Protein AF-A0A348WMQ2-F1 (afdb_monomer_lite)

pLDDT: mean 92.78, std 8.55, range [58.62, 98.62]

Structure (mmCIF, N/CA/C/O backbone):
data_AF-A0A348WMQ2-F1
#
_entry.id   AF-A0A348WMQ2-F1
#
loop_
_atom_site.group_PDB
_atom_site.id
_atom_site.type_symbol
_atom_site.label_atom_id
_atom_site.label_alt_id
_atom_site.label_comp_id
_atom_site.label_asym_id
_atom_site.label_entity_id
_atom_site.label_seq_id
_atom_site.pdbx_PDB_ins_code
_atom_site.Cartn_x
_atom_site.Cartn_y
_atom_site.Cartn_z
_atom_site.occupancy
_atom_site.B_iso_or_equiv
_atom_site.auth_seq_id
_atom_site.auth_comp_id
_atom_site.auth_asym_id
_atom_site.auth_atom_id
_atom_site.pdbx_PDB_model_num
ATOM 1 N N . MET A 1 1 ? -15.628 1.322 6.967 1.00 78.94 1 MET A N 1
ATOM 2 C CA . MET A 1 1 ? -14.617 0.237 6.943 1.00 78.94 1 MET A CA 1
ATOM 3 C C . MET A 1 1 ? -15.336 -1.072 6.697 1.00 78.94 1 MET A C 1
ATOM 5 O O . MET A 1 1 ? -16.422 -1.243 7.234 1.00 78.94 1 MET A O 1
ATOM 9 N N . LYS A 1 2 ? -14.768 -1.965 5.887 1.00 86.75 2 LYS A N 1
ATOM 10 C CA . LYS A 1 2 ? -15.381 -3.252 5.531 1.00 86.75 2 LYS A CA 1
ATOM 11 C C . LYS A 1 2 ? -14.383 -4.406 5.675 1.00 86.75 2 LYS A C 1
ATOM 13 O O . LYS A 1 2 ? -13.182 -4.217 5.466 1.00 86.75 2 LYS A O 1
ATOM 18 N N . ALA A 1 3 ? -14.881 -5.578 6.068 1.00 90.00 3 ALA A N 1
ATOM 19 C CA . ALA A 1 3 ? -14.078 -6.783 6.308 1.00 90.00 3 ALA A CA 1
ATOM 20 C C . ALA A 1 3 ? -13.832 -7.617 5.039 1.00 90.00 3 ALA A C 1
ATOM 22 O O . ALA A 1 3 ? -13.111 -8.614 5.086 1.00 90.00 3 ALA A O 1
ATOM 23 N N . ASP A 1 4 ? -14.459 -7.226 3.932 1.00 93.50 4 ASP A N 1
ATOM 24 C CA . ASP A 1 4 ? -14.399 -7.868 2.627 1.00 93.50 4 ASP A CA 1
ATOM 25 C C . ASP A 1 4 ? -12.961 -7.977 2.110 1.00 93.50 4 ASP A C 1
ATOM 27 O O . ASP A 1 4 ? -12.119 -7.099 2.339 1.00 93.50 4 ASP A O 1
ATOM 31 N N . ARG A 1 5 ? -12.683 -9.077 1.407 1.00 94.25 5 ARG A N 1
ATOM 32 C CA . ARG A 1 5 ? -11.358 -9.424 0.879 1.00 94.25 5 ARG A CA 1
ATOM 33 C C . ARG A 1 5 ? -11.473 -9.836 -0.591 1.00 94.25 5 ARG A C 1
ATOM 35 O O . ARG A 1 5 ? -12.503 -10.402 -0.952 1.00 94.25 5 ARG A O 1
ATOM 42 N N . PRO A 1 6 ? -10.407 -9.697 -1.397 1.00 92.00 6 PRO A N 1
ATOM 43 C CA . PRO A 1 6 ? -10.425 -10.098 -2.806 1.00 92.00 6 PRO A CA 1
ATOM 44 C C . PRO A 1 6 ? -10.815 -11.566 -3.039 1.00 92.00 6 PRO A C 1
ATOM 46 O O . PRO A 1 6 ? -11.579 -11.870 -3.950 1.00 92.00 6 PRO A O 1
ATOM 49 N N . TYR A 1 7 ? -10.334 -12.486 -2.193 1.00 88.00 7 TYR A N 1
ATOM 50 C CA . TYR A 1 7 ? -10.554 -13.928 -2.379 1.00 88.00 7 TYR A CA 1
ATOM 51 C C . TYR A 1 7 ? -11.566 -14.547 -1.395 1.00 88.00 7 TYR A C 1
ATOM 53 O O . TYR A 1 7 ? -11.672 -15.770 -1.324 1.00 88.00 7 TYR A O 1
ATOM 61 N N . SER A 1 8 ? -12.301 -13.750 -0.605 1.00 81.75 8 SER A N 1
ATOM 62 C CA . SER A 1 8 ? -13.317 -14.257 0.337 1.00 81.75 8 SER A CA 1
ATOM 63 C C . SER A 1 8 ? -14.625 -13.490 0.206 1.00 81.75 8 SER A C 1
ATOM 65 O O . SER A 1 8 ? -14.657 -12.281 0.405 1.00 81.75 8 SER A O 1
ATOM 67 N N . ARG A 1 9 ? -15.719 -14.216 -0.049 1.00 62.75 9 ARG A N 1
ATOM 68 C CA . ARG A 1 9 ? -17.073 -13.650 -0.186 1.00 62.75 9 ARG A CA 1
ATOM 69 C C . ARG A 1 9 ? -17.837 -13.539 1.137 1.00 62.75 9 ARG A C 1
ATOM 71 O O . ARG A 1 9 ? -19.017 -13.206 1.129 1.00 62.75 9 ARG A O 1
ATOM 78 N N . HIS A 1 10 ? -17.225 -13.891 2.266 1.00 64.25 10 HIS A N 1
ATOM 79 C CA . HIS A 1 10 ? -17.873 -13.796 3.575 1.00 64.25 10 HIS A CA 1
ATOM 80 C C . HIS A 1 10 ? -17.372 -12.566 4.323 1.00 64.25 10 HIS A C 1
ATOM 82 O O . HIS A 1 10 ? -16.184 -12.468 4.644 1.00 64.25 10 HIS A O 1
ATOM 88 N N . ALA A 1 11 ? -18.301 -11.655 4.616 1.00 65.44 11 ALA A N 1
ATOM 89 C CA . ALA A 1 11 ? -18.072 -10.527 5.502 1.00 65.44 11 ALA A CA 1
ATOM 90 C C . ALA A 1 11 ? -17.915 -11.056 6.935 1.00 65.44 11 ALA A C 1
ATOM 92 O O . ALA A 1 11 ? -18.882 -11.437 7.594 1.00 65.44 11 ALA A O 1
ATOM 93 N N . GLY A 1 12 ? -16.667 -11.155 7.392 1.00 72.94 12 GLY A N 1
ATOM 94 C CA . GLY A 1 12 ? -16.353 -11.504 8.775 1.00 72.94 12 GLY A CA 1
ATOM 95 C C . GLY A 1 12 ? -16.503 -10.307 9.714 1.00 72.94 12 GLY A C 1
ATOM 96 O O . GLY A 1 12 ? -16.662 -9.166 9.284 1.00 72.94 12 GLY A O 1
ATOM 97 N N . ASN A 1 13 ? -16.377 -10.548 11.019 1.00 89.19 13 ASN A N 1
ATOM 98 C CA . ASN A 1 13 ? -16.211 -9.463 11.982 1.00 89.19 13 ASN A CA 1
ATOM 99 C C . ASN A 1 13 ? -14.954 -8.645 11.614 1.00 89.19 13 ASN A C 1
ATOM 101 O O . ASN A 1 13 ? -13.843 -9.173 11.589 1.00 89.19 13 ASN A O 1
ATOM 105 N N . TRP A 1 14 ? -15.139 -7.359 11.324 1.00 88.81 14 TRP A N 1
ATOM 106 C CA . TRP A 1 14 ? -14.097 -6.417 10.914 1.00 88.81 14 TRP A CA 1
ATOM 107 C C . TRP A 1 14 ? -12.956 -6.220 11.923 1.00 88.81 14 TRP A C 1
ATOM 109 O O . TRP A 1 14 ? -11.814 -6.058 11.498 1.00 88.81 14 TRP A O 1
ATOM 119 N N . VAL A 1 15 ? -13.211 -6.328 13.231 1.00 92.69 15 VAL A N 1
ATOM 120 C CA . VAL A 1 15 ? -12.155 -6.311 14.260 1.00 92.69 15 VAL A CA 1
ATOM 121 C C . VAL A 1 15 ? -11.262 -7.541 14.115 1.00 92.69 15 VAL A C 1
ATOM 123 O O . VAL A 1 15 ? -10.042 -7.423 14.029 1.00 92.69 15 VAL A O 1
ATOM 126 N N . ILE A 1 16 ? -11.862 -8.729 14.002 1.00 94.00 16 ILE A N 1
ATOM 127 C CA . ILE A 1 16 ? -11.116 -9.979 13.789 1.00 94.00 16 ILE A CA 1
ATOM 128 C C . ILE A 1 16 ? -10.400 -9.971 12.435 1.00 94.00 16 ILE A C 1
ATOM 130 O O . ILE A 1 16 ? -9.268 -10.443 12.324 1.00 94.00 16 ILE A O 1
ATOM 134 N N . ALA A 1 17 ? -11.027 -9.410 11.401 1.00 94.81 17 ALA A N 1
ATOM 135 C CA . ALA A 1 17 ? -10.414 -9.279 10.087 1.00 94.81 17 ALA A CA 1
ATOM 136 C C . ALA A 1 17 ? -9.163 -8.383 10.129 1.00 94.81 17 ALA A C 1
ATOM 138 O O . ALA A 1 17 ? -8.157 -8.746 9.518 1.00 94.81 17 ALA A O 1
ATOM 139 N N . ALA A 1 18 ? -9.190 -7.283 10.887 1.00 95.75 18 ALA A N 1
ATOM 140 C CA . ALA A 1 18 ? -8.037 -6.407 11.081 1.00 95.75 18 ALA A CA 1
ATOM 141 C C . ALA A 1 18 ? -6.897 -7.095 11.855 1.00 95.75 18 ALA A C 1
ATOM 143 O O . ALA A 1 18 ? -5.731 -6.966 11.483 1.00 95.75 18 ALA A O 1
ATOM 144 N N . GLU A 1 19 ? -7.207 -7.884 12.888 1.00 96.88 19 GLU A N 1
ATOM 145 C CA . GLU A 1 19 ? -6.195 -8.689 13.595 1.00 96.88 19 GLU A CA 1
ATOM 146 C C . GLU A 1 19 ? -5.610 -9.792 12.692 1.00 96.88 19 GLU A C 1
ATOM 148 O O . GLU A 1 19 ? -4.406 -10.061 12.716 1.00 96.88 19 GLU A O 1
ATOM 153 N N . SER A 1 20 ? -6.436 -10.401 11.830 1.00 96.81 20 SER A N 1
ATOM 154 C CA . SER A 1 20 ? -5.968 -11.358 10.820 1.00 96.81 20 SER A CA 1
ATOM 155 C C . SER A 1 20 ? -5.024 -10.701 9.811 1.00 96.81 20 SER A C 1
ATOM 157 O O . SER A 1 20 ? -3.982 -11.277 9.492 1.00 96.81 20 SER A O 1
ATOM 159 N N . ASP A 1 21 ? -5.344 -9.490 9.341 1.00 97.81 21 ASP A N 1
ATOM 160 C CA . ASP A 1 21 ? -4.475 -8.715 8.447 1.00 97.81 21 ASP A CA 1
ATOM 161 C C . ASP A 1 21 ? -3.132 -8.426 9.110 1.00 97.81 21 ASP A C 1
ATOM 163 O O . ASP A 1 21 ? -2.083 -8.717 8.532 1.00 97.81 21 ASP A O 1
ATOM 167 N N . ARG A 1 22 ? -3.155 -7.969 10.364 1.00 98.31 22 ARG A N 1
ATOM 168 C CA . ARG A 1 22 ? -1.950 -7.745 11.165 1.00 98.31 22 ARG A CA 1
ATOM 169 C C . ARG A 1 22 ? -1.079 -9.004 11.252 1.00 98.31 22 ARG A C 1
ATOM 171 O O . ARG A 1 22 ? 0.126 -8.940 10.998 1.00 98.31 22 ARG A O 1
ATOM 178 N N . GLY A 1 23 ? -1.681 -10.162 11.528 1.00 98.19 23 GLY A N 1
ATOM 179 C CA . GLY A 1 23 ? -0.983 -11.449 11.539 1.00 98.19 23 GLY A CA 1
ATOM 180 C C . GLY A 1 23 ? -0.351 -11.810 10.189 1.00 98.19 23 GLY A C 1
ATOM 181 O O . GLY A 1 23 ? 0.820 -12.197 10.146 1.00 98.19 23 GLY A O 1
ATOM 182 N N . ARG A 1 24 ? -1.091 -11.637 9.084 1.00 98.12 24 ARG A N 1
ATOM 183 C CA . ARG A 1 24 ? -0.617 -11.898 7.709 1.00 98.12 24 ARG A CA 1
ATOM 184 C C . ARG A 1 24 ? 0.573 -11.014 7.341 1.00 98.12 24 ARG A C 1
ATOM 186 O O . ARG A 1 24 ? 1.528 -11.499 6.739 1.00 98.12 24 ARG A O 1
ATOM 193 N N . ILE A 1 25 ? 0.535 -9.740 7.725 1.00 98.38 25 ILE A N 1
ATOM 194 C CA . ILE A 1 25 ? 1.562 -8.746 7.391 1.00 98.38 25 ILE A CA 1
ATOM 195 C C . ILE A 1 25 ? 2.843 -8.989 8.183 1.00 98.38 25 ILE A C 1
ATOM 197 O O . ILE A 1 25 ? 3.913 -9.121 7.584 1.00 98.38 25 ILE A O 1
ATOM 201 N N . ILE A 1 26 ? 2.748 -9.094 9.512 1.00 97.56 26 ILE A N 1
ATOM 202 C CA . ILE A 1 26 ? 3.916 -9.254 10.393 1.00 97.56 26 ILE A CA 1
ATOM 203 C C . ILE A 1 26 ? 4.672 -10.547 10.066 1.00 97.56 26 ILE A C 1
ATOM 205 O O . ILE A 1 26 ? 5.901 -10.557 10.006 1.00 97.56 26 ILE A O 1
ATOM 209 N N . ASN A 1 27 ? 3.948 -11.633 9.779 1.00 97.00 27 ASN A N 1
ATOM 210 C CA . ASN A 1 27 ? 4.548 -12.922 9.432 1.00 97.00 27 ASN A CA 1
ATOM 211 C C . ASN A 1 27 ? 4.951 -13.035 7.952 1.00 97.00 27 ASN A C 1
ATOM 213 O O . ASN A 1 27 ? 5.434 -14.089 7.522 1.00 97.00 27 ASN A O 1
ATOM 217 N N . SER A 1 28 ? 4.796 -11.975 7.159 1.00 97.25 28 SER A N 1
ATOM 218 C CA . SER A 1 28 ? 5.112 -11.999 5.734 1.00 97.25 28 SER A CA 1
ATOM 219 C C . SER A 1 28 ? 6.626 -11.984 5.476 1.00 97.25 28 SER A C 1
ATOM 221 O O . SER A 1 28 ? 7.412 -11.305 6.145 1.00 97.25 28 SER A O 1
ATOM 223 N N . ALA A 1 29 ? 7.060 -12.701 4.437 1.00 94.81 29 ALA A N 1
ATOM 224 C CA . ALA A 1 29 ? 8.452 -12.655 3.991 1.00 94.81 29 ALA A CA 1
ATOM 225 C C . ALA A 1 29 ? 8.870 -11.261 3.477 1.00 94.81 29 ALA A C 1
ATOM 227 O O . ALA A 1 29 ? 10.051 -10.925 3.515 1.00 94.81 29 ALA A O 1
ATOM 228 N N . ALA A 1 30 ? 7.937 -10.431 2.995 1.00 94.31 30 ALA A N 1
ATOM 229 C CA . ALA A 1 30 ? 8.257 -9.077 2.547 1.00 94.31 30 ALA A CA 1
ATOM 230 C C . ALA A 1 30 ? 8.624 -8.142 3.694 1.00 94.31 30 ALA A C 1
ATOM 232 O O . ALA A 1 30 ? 9.619 -7.433 3.566 1.00 94.31 30 ALA A O 1
ATOM 233 N N . VAL A 1 31 ? 7.899 -8.195 4.816 1.00 95.50 31 VAL A N 1
ATOM 234 C CA . VAL A 1 31 ? 8.263 -7.425 6.013 1.00 95.50 31 VAL A CA 1
ATOM 235 C C . VAL A 1 31 ? 9.615 -7.894 6.551 1.00 95.50 31 VAL A C 1
ATOM 237 O O . VAL A 1 31 ? 10.486 -7.064 6.793 1.00 95.50 31 VAL A O 1
ATOM 240 N N . ARG A 1 32 ? 9.870 -9.211 6.617 1.00 94.00 32 ARG A N 1
ATOM 241 C CA . ARG A 1 32 ? 11.196 -9.727 7.013 1.00 94.00 32 ARG A CA 1
ATOM 242 C C . ARG A 1 32 ? 12.328 -9.221 6.116 1.00 94.00 32 ARG A C 1
ATOM 244 O O . ARG A 1 32 ? 13.387 -8.864 6.620 1.00 94.00 32 ARG A O 1
ATOM 251 N N . ARG A 1 33 ? 12.119 -9.131 4.796 1.00 92.62 33 ARG A N 1
ATOM 252 C CA . ARG A 1 33 ? 13.134 -8.616 3.854 1.00 92.62 33 ARG A CA 1
ATOM 253 C C . ARG A 1 33 ? 13.511 -7.154 4.103 1.00 92.62 33 ARG A C 1
ATOM 255 O O . ARG A 1 33 ? 14.621 -6.770 3.745 1.00 92.62 33 ARG A O 1
ATOM 262 N N . LEU A 1 34 ? 12.650 -6.349 4.733 1.00 91.19 34 LEU A N 1
ATOM 263 C CA . LEU A 1 34 ? 12.972 -4.954 5.060 1.00 91.19 34 LEU A CA 1
ATOM 264 C C . LEU A 1 34 ? 14.185 -4.826 5.993 1.00 91.19 34 LEU A C 1
ATOM 266 O O . LEU A 1 34 ? 14.862 -3.802 5.949 1.00 91.19 34 LEU A O 1
ATOM 270 N N . GLN A 1 35 ? 14.503 -5.859 6.782 1.00 89.31 35 GLN A N 1
ATOM 271 C CA . GLN A 1 35 ? 15.678 -5.856 7.662 1.00 89.31 35 GLN A CA 1
ATOM 272 C C . GLN A 1 35 ? 17.001 -5.781 6.877 1.00 89.31 35 GLN A C 1
ATOM 274 O O . GLN A 1 35 ? 18.000 -5.298 7.394 1.00 89.31 35 GLN A O 1
ATOM 279 N N . GLN A 1 36 ? 17.003 -6.248 5.622 1.00 83.38 36 GLN A N 1
ATOM 280 C CA . GLN A 1 36 ? 18.162 -6.256 4.723 1.00 83.38 36 GLN A CA 1
ATOM 281 C C . GLN A 1 36 ? 18.047 -5.209 3.607 1.00 83.38 36 GLN A C 1
ATOM 283 O O . GLN A 1 36 ? 18.838 -5.218 2.667 1.00 83.38 36 GLN A O 1
ATOM 288 N N . LYS A 1 37 ? 17.072 -4.294 3.682 1.00 79.06 37 LYS A N 1
ATOM 289 C CA . LYS A 1 37 ? 17.015 -3.141 2.780 1.00 79.06 37 LYS A CA 1
ATOM 290 C C . LYS A 1 37 ? 17.587 -1.919 3.486 1.00 79.06 37 LYS A C 1
ATOM 292 O O . LYS A 1 37 ? 17.170 -1.576 4.594 1.00 79.06 37 LYS A O 1
ATOM 297 N N . THR A 1 38 ? 18.518 -1.258 2.813 1.00 71.06 38 THR A N 1
ATOM 298 C CA . THR A 1 38 ? 19.151 -0.032 3.292 1.00 71.06 38 THR A CA 1
ATOM 299 C C . THR A 1 38 ? 18.145 1.108 3.399 1.00 71.06 38 THR A C 1
ATOM 301 O O . THR A 1 38 ? 17.296 1.291 2.517 1.00 71.06 38 THR A O 1
ATOM 304 N N . GLN A 1 39 ? 18.264 1.883 4.478 1.00 70.38 39 GLN A N 1
ATOM 305 C CA . GLN A 1 39 ? 17.608 3.174 4.644 1.00 70.38 39 GLN A CA 1
ATOM 306 C C . GLN A 1 39 ? 18.707 4.238 4.666 1.00 70.38 39 GLN A C 1
ATOM 308 O O . GLN A 1 39 ? 19.350 4.451 5.689 1.00 70.38 39 GLN A O 1
ATOM 313 N N . VAL A 1 40 ? 18.937 4.890 3.522 1.00 65.69 40 VAL A N 1
ATOM 314 C CA . VAL A 1 40 ? 19.954 5.943 3.308 1.00 65.69 40 VAL A CA 1
ATOM 315 C C . VAL A 1 40 ? 21.414 5.459 3.348 1.00 65.69 40 VAL A C 1
ATOM 317 O O . VAL A 1 40 ? 22.151 5.743 2.409 1.00 65.69 40 VAL A O 1
ATOM 320 N N . PHE A 1 41 ? 21.833 4.701 4.362 1.00 58.62 41 PHE A N 1
ATOM 321 C CA . PHE A 1 41 ? 23.206 4.194 4.496 1.00 58.62 41 PHE A CA 1
ATOM 322 C C . PHE A 1 41 ? 23.348 2.749 3.987 1.00 58.62 41 PHE A C 1
ATOM 324 O O . PHE A 1 41 ? 22.378 1.988 4.061 1.00 58.62 41 PHE A O 1
ATOM 331 N N . PRO A 1 42 ? 24.530 2.343 3.475 1.00 65.31 42 PRO A N 1
ATOM 332 C CA . PRO A 1 42 ? 24.825 0.948 3.141 1.00 65.31 42 PRO A CA 1
ATOM 333 C C . PRO A 1 42 ? 24.549 0.003 4.319 1.00 65.31 42 PRO A C 1
ATOM 335 O O . PRO A 1 42 ? 24.522 0.436 5.468 1.00 65.31 42 PRO A O 1
ATOM 338 N N . LEU A 1 43 ? 24.353 -1.294 4.046 1.00 59.56 43 LEU A N 1
ATOM 339 C CA . LEU A 1 43 ? 24.201 -2.295 5.107 1.00 59.56 43 LEU A CA 1
ATOM 340 C C . LEU A 1 43 ? 25.504 -2.368 5.911 1.00 59.56 43 LEU A C 1
ATOM 342 O O . LEU A 1 43 ? 26.453 -3.048 5.523 1.00 59.56 43 LEU A O 1
ATOM 346 N N . GLU A 1 44 ? 25.553 -1.647 7.022 1.00 59.91 44 GLU A N 1
ATOM 347 C CA . GLU A 1 44 ? 26.645 -1.730 7.975 1.00 59.91 44 GLU A CA 1
ATOM 348 C C . GLU A 1 44 ? 26.421 -2.912 8.921 1.00 59.91 44 GLU A C 1
ATOM 350 O O . GLU A 1 44 ? 25.293 -3.257 9.270 1.00 59.91 44 GLU A O 1
ATOM 355 N N . ARG A 1 45 ? 27.511 -3.530 9.395 1.00 59.41 45 ARG A N 1
ATOM 356 C CA . ARG A 1 45 ? 27.432 -4.535 10.474 1.00 59.41 45 ARG A CA 1
ATOM 357 C C . ARG A 1 45 ? 26.955 -3.927 11.799 1.00 59.41 45 ARG A C 1
ATOM 359 O O . ARG A 1 45 ? 26.632 -4.663 12.727 1.00 59.41 45 ARG A O 1
ATOM 366 N N . ASN A 1 46 ? 26.947 -2.598 11.895 1.00 64.38 46 ASN A N 1
ATOM 367 C CA . ASN A 1 46 ? 26.498 -1.872 13.064 1.00 64.38 46 ASN A CA 1
ATOM 368 C C . ASN A 1 46 ? 24.964 -1.814 13.103 1.00 64.38 46 ASN A C 1
ATOM 370 O O . ASN A 1 46 ? 24.336 -1.108 12.317 1.00 64.38 46 ASN A O 1
ATOM 374 N N . ALA A 1 47 ? 24.370 -2.512 14.072 1.00 64.31 47 ALA A N 1
ATOM 375 C CA . ALA A 1 47 ? 22.924 -2.531 14.297 1.00 64.31 47 ALA A CA 1
ATOM 376 C C . ALA A 1 47 ? 22.325 -1.153 14.656 1.00 64.31 47 ALA A C 1
ATOM 378 O O . ALA A 1 47 ? 21.105 -1.004 14.646 1.00 64.31 47 ALA A O 1
ATOM 379 N N . ALA A 1 48 ? 23.156 -0.148 14.964 1.00 62.78 48 ALA A N 1
ATOM 380 C CA . ALA A 1 48 ? 22.712 1.227 15.184 1.00 62.78 48 ALA A CA 1
ATOM 381 C C . ALA A 1 48 ? 22.259 1.935 13.892 1.00 62.78 48 ALA A C 1
ATOM 383 O O . ALA A 1 48 ? 21.513 2.913 13.958 1.00 62.78 48 ALA A O 1
ATOM 384 N N . VAL A 1 49 ? 22.686 1.458 12.717 1.00 70.88 49 VAL A N 1
ATOM 385 C CA . VAL A 1 49 ? 22.247 2.011 11.431 1.00 70.88 49 VAL A CA 1
ATOM 386 C C . VAL A 1 49 ? 20.864 1.463 11.091 1.00 70.88 49 VAL A C 1
ATOM 388 O O . VAL A 1 49 ? 20.618 0.256 11.118 1.00 70.88 49 VAL A O 1
ATOM 391 N N . ARG A 1 50 ? 19.931 2.362 10.767 1.00 72.25 50 ARG A N 1
ATOM 392 C CA . ARG A 1 50 ? 18.549 1.984 10.462 1.00 72.25 50 ARG A CA 1
ATOM 393 C C . ARG A 1 50 ? 18.470 1.154 9.180 1.00 72.25 50 ARG A C 1
ATOM 395 O O . ARG A 1 50 ? 18.985 1.542 8.134 1.00 72.25 50 ARG A O 1
ATOM 402 N N . SER A 1 51 ? 17.731 0.052 9.253 1.00 85.56 51 SER A N 1
ATOM 403 C CA . SER A 1 51 ? 17.190 -0.626 8.076 1.00 85.56 51 SER A CA 1
ATOM 404 C C . SER A 1 51 ? 15.822 -0.034 7.734 1.00 85.56 51 SER A C 1
ATOM 406 O O . SER A 1 51 ? 15.233 0.716 8.521 1.00 85.56 51 SER A O 1
ATOM 408 N N . ARG A 1 52 ? 15.255 -0.413 6.586 1.00 89.56 52 ARG A N 1
ATOM 409 C CA . ARG A 1 52 ? 13.856 -0.070 6.287 1.00 89.56 52 ARG A CA 1
ATOM 410 C C . ARG A 1 52 ? 12.880 -0.661 7.298 1.00 89.56 52 ARG A C 1
ATOM 412 O O . ARG A 1 52 ? 11.842 -0.054 7.548 1.00 89.56 52 ARG A O 1
ATOM 419 N N . LEU A 1 53 ? 13.202 -1.811 7.901 1.00 93.69 53 LEU A N 1
ATOM 420 C CA . LEU A 1 53 ? 12.343 -2.416 8.918 1.00 93.69 53 LEU A CA 1
ATOM 421 C C . LEU A 1 53 ? 12.307 -1.560 10.182 1.00 93.69 53 LEU A C 1
ATOM 423 O O . LEU A 1 53 ? 11.225 -1.213 10.640 1.00 93.69 53 LEU A O 1
ATOM 427 N N . THR A 1 54 ? 13.470 -1.188 10.726 1.00 93.38 54 THR A N 1
ATOM 428 C CA . THR A 1 54 ? 13.517 -0.385 11.957 1.00 93.38 54 THR A CA 1
ATOM 429 C C . THR A 1 54 ? 12.927 1.004 11.742 1.00 93.38 54 THR A C 1
ATOM 431 O O . THR A 1 54 ? 12.167 1.468 12.585 1.00 93.38 54 THR A O 1
ATOM 434 N N . HIS A 1 55 ? 13.153 1.613 10.574 1.00 93.31 55 HIS A N 1
ATOM 435 C CA . HIS A 1 55 ? 12.446 2.832 10.183 1.00 93.31 55 HIS A CA 1
ATOM 436 C C . HIS A 1 55 ? 10.920 2.644 10.155 1.00 93.31 55 HIS A C 1
ATOM 438 O O . HIS A 1 55 ? 10.185 3.449 10.718 1.00 93.31 55 HIS A O 1
ATOM 444 N N . SER A 1 56 ? 10.428 1.565 9.542 1.00 96.06 56 SER A N 1
ATOM 445 C CA . SER A 1 56 ? 8.985 1.304 9.453 1.00 96.06 56 SER A CA 1
ATOM 446 C C . SER A 1 56 ? 8.345 1.060 10.825 1.00 96.06 56 SER A C 1
ATOM 448 O O . SER A 1 56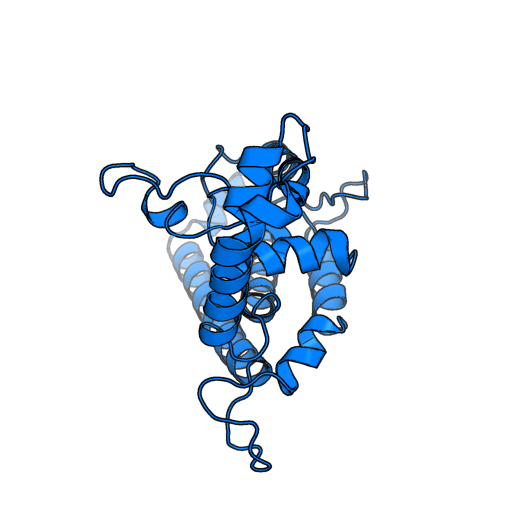 ? 7.196 1.441 11.028 1.00 96.06 56 SER A O 1
ATOM 450 N N . LEU A 1 57 ? 9.085 0.492 11.786 1.00 96.75 57 LEU A N 1
ATOM 451 C CA . LEU A 1 57 ? 8.639 0.350 13.179 1.00 96.75 57 LEU A CA 1
ATOM 452 C C . LEU A 1 57 ? 8.533 1.707 13.898 1.00 96.75 57 LEU A C 1
ATOM 454 O O . LEU A 1 57 ? 7.568 1.947 14.620 1.00 96.75 57 LEU A O 1
ATOM 458 N N . GLU A 1 58 ? 9.472 2.630 13.668 1.00 97.12 58 GLU A N 1
ATOM 459 C CA . GLU A 1 58 ? 9.375 4.004 14.188 1.00 97.12 58 GLU A CA 1
ATOM 460 C C . GLU A 1 58 ? 8.169 4.745 13.583 1.00 97.12 58 GLU A C 1
ATOM 462 O O . GLU A 1 58 ? 7.398 5.391 14.295 1.00 97.12 58 GLU A O 1
ATOM 467 N N . VAL A 1 59 ? 7.963 4.612 12.267 1.00 97.94 59 VAL A N 1
ATOM 468 C CA . VAL A 1 59 ? 6.806 5.190 11.563 1.00 97.94 59 VAL A CA 1
ATOM 469 C C . VAL A 1 59 ? 5.495 4.588 12.077 1.00 97.94 59 VAL A C 1
ATOM 471 O O . VAL A 1 59 ? 4.531 5.327 12.270 1.00 97.94 59 VAL A O 1
ATOM 474 N N . GLN A 1 60 ? 5.461 3.282 12.358 1.00 98.44 60 GLN A N 1
ATOM 475 C CA . GLN A 1 60 ? 4.312 2.611 12.969 1.00 98.44 60 GLN A CA 1
ATOM 476 C C . GLN A 1 60 ? 3.959 3.220 14.326 1.00 98.44 60 GLN A C 1
ATOM 478 O O . GLN A 1 60 ? 2.794 3.545 14.554 1.00 98.44 60 GLN A O 1
ATOM 483 N N . GLN A 1 61 ? 4.943 3.420 15.206 1.00 98.44 61 GLN A N 1
ATOM 484 C CA . GLN A 1 61 ? 4.701 4.024 16.517 1.00 98.44 61 GLN A CA 1
ATOM 485 C C . GLN A 1 61 ? 4.146 5.452 16.390 1.00 98.44 61 GLN A C 1
ATOM 487 O O . GLN A 1 61 ? 3.218 5.822 17.113 1.00 98.44 61 GLN A O 1
ATOM 492 N N . ASN A 1 62 ? 4.657 6.237 15.438 1.00 98.44 62 ASN A N 1
ATOM 493 C CA . ASN A 1 62 ? 4.131 7.574 15.158 1.00 98.44 62 ASN A CA 1
ATOM 494 C C . ASN A 1 62 ? 2.687 7.521 14.635 1.00 98.44 62 ASN A C 1
ATOM 496 O O . ASN A 1 62 ? 1.837 8.278 15.101 1.00 98.44 62 ASN A O 1
ATOM 500 N N . GLY A 1 63 ? 2.382 6.603 13.712 1.00 98.38 63 GLY A N 1
ATOM 501 C CA . GLY A 1 63 ? 1.027 6.394 13.194 1.00 98.38 63 GLY A CA 1
ATOM 502 C C . GLY A 1 63 ? 0.034 5.987 14.286 1.00 98.38 63 GLY A C 1
ATOM 503 O O . GLY A 1 63 ? -1.075 6.526 14.350 1.00 98.38 63 GLY A O 1
ATOM 504 N N . ARG A 1 64 ? 0.458 5.107 15.202 1.00 98.31 64 ARG A N 1
ATOM 505 C CA . ARG A 1 64 ? -0.315 4.725 16.390 1.00 98.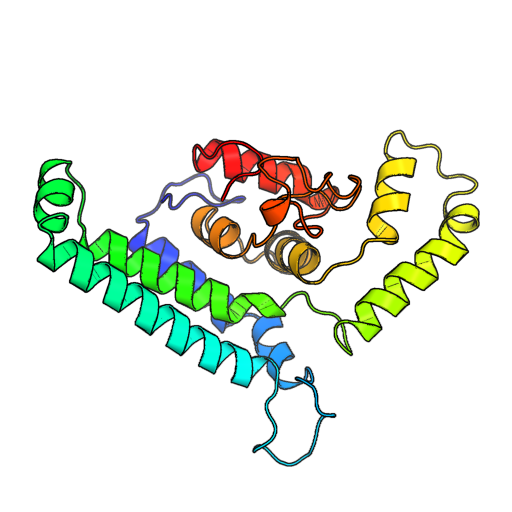31 64 ARG A CA 1
ATOM 506 C C . ARG A 1 64 ? -0.620 5.937 17.267 1.00 98.31 64 ARG A C 1
ATOM 508 O O . ARG A 1 64 ? -1.772 6.157 17.628 1.00 98.31 64 ARG A O 1
ATOM 515 N N . TYR A 1 65 ? 0.399 6.736 17.588 1.00 98.44 65 TYR A N 1
ATOM 516 C CA . TYR A 1 65 ? 0.242 7.924 18.427 1.00 98.44 65 TYR A CA 1
ATOM 517 C C . TYR A 1 65 ? -0.734 8.937 17.813 1.00 98.44 65 TYR A C 1
ATOM 519 O O . TYR A 1 65 ? -1.665 9.373 18.485 1.00 98.44 65 TYR A O 1
ATOM 527 N N . ILE A 1 66 ? -0.587 9.236 16.518 1.00 98.25 66 ILE A N 1
ATOM 528 C CA . ILE A 1 66 ? -1.493 10.137 15.789 1.00 98.25 66 ILE A CA 1
ATOM 529 C C . ILE A 1 66 ? -2.934 9.614 15.828 1.00 98.25 66 ILE A C 1
ATOM 531 O O . ILE A 1 66 ? -3.859 10.376 16.097 1.00 98.25 66 ILE A O 1
ATOM 535 N N . THR A 1 67 ? -3.130 8.314 15.599 1.00 97.50 67 THR A N 1
ATOM 536 C CA . THR A 1 67 ? -4.463 7.692 15.611 1.00 97.50 67 THR A CA 1
ATOM 537 C C . THR A 1 67 ? -5.136 7.813 16.979 1.00 97.50 67 THR A C 1
ATOM 539 O O . THR A 1 67 ? -6.317 8.156 17.056 1.00 97.50 67 THR A O 1
ATOM 542 N N . ARG A 1 68 ? -4.386 7.588 18.065 1.00 96.56 68 ARG A N 1
ATOM 543 C CA . ARG A 1 68 ? -4.900 7.747 19.433 1.00 96.56 68 ARG A CA 1
ATOM 544 C C . ARG A 1 68 ? -5.270 9.185 19.750 1.00 96.56 68 ARG A C 1
ATOM 546 O O . ARG A 1 68 ? -6.346 9.421 20.284 1.00 96.56 68 ARG A O 1
ATOM 553 N N . GLU A 1 69 ? -4.419 10.130 19.371 1.00 97.88 69 GLU A N 1
ATOM 554 C CA . GLU A 1 69 ? -4.676 11.554 19.587 1.00 97.88 69 GLU A CA 1
ATOM 555 C C . GLU A 1 69 ? -5.937 12.023 18.841 1.00 97.88 69 GLU A C 1
ATOM 557 O O . GLU A 1 69 ? -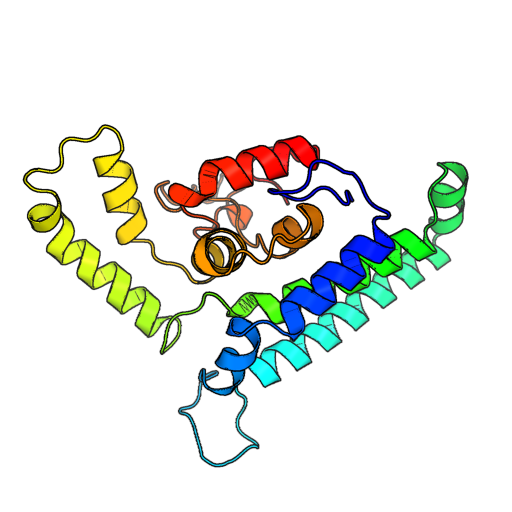6.740 12.778 19.386 1.00 97.88 69 GLU A O 1
ATOM 562 N N . ILE A 1 70 ? -6.159 11.535 17.615 1.00 96.50 70 ILE A N 1
ATOM 563 C CA . ILE A 1 70 ? -7.399 11.789 16.866 1.00 96.50 70 ILE A CA 1
ATOM 564 C C . ILE A 1 70 ? -8.613 11.237 17.627 1.00 96.50 70 ILE A C 1
ATOM 566 O O . ILE A 1 70 ? -9.614 11.939 17.767 1.00 96.50 70 ILE A O 1
ATOM 570 N N . GLY A 1 71 ? -8.522 10.006 18.138 1.00 95.56 71 GLY A N 1
ATOM 571 C CA . GLY A 1 71 ? -9.594 9.384 18.917 1.00 95.56 71 GLY A CA 1
ATOM 572 C C . GLY A 1 71 ? -9.933 10.149 20.192 1.00 95.56 71 GLY A C 1
ATOM 573 O O . GLY A 1 71 ? -11.105 10.423 20.440 1.00 95.56 71 GLY A O 1
ATOM 574 N N . GLU A 1 72 ? -8.923 10.559 20.960 1.00 96.12 72 GLU A N 1
ATOM 575 C CA . GLU A 1 72 ? -9.125 11.332 22.190 1.00 96.12 72 GLU A CA 1
ATOM 576 C C . GLU A 1 72 ? -9.756 12.699 21.915 1.00 96.12 72 GLU A C 1
ATOM 578 O O . GLU A 1 72 ? -10.703 13.085 22.599 1.00 96.12 72 GLU A O 1
ATOM 583 N N . ARG A 1 73 ? -9.313 13.412 20.873 1.00 96.56 73 ARG A N 1
ATOM 584 C CA . ARG A 1 73 ? -9.919 14.700 20.495 1.00 96.56 73 ARG A CA 1
ATOM 585 C C . ARG A 1 73 ? -11.368 14.551 20.049 1.00 96.56 73 ARG A C 1
ATOM 587 O O . ARG A 1 73 ? -12.206 15.366 20.422 1.00 96.56 73 ARG A O 1
ATOM 594 N N . LEU A 1 74 ? -11.678 13.509 19.278 1.00 95.75 74 LEU A N 1
ATOM 595 C CA . LEU A 1 74 ? -13.049 13.248 18.838 1.00 95.75 74 LEU A CA 1
ATOM 596 C C . LEU A 1 74 ? -13.956 12.861 20.009 1.00 95.75 74 LEU A C 1
ATOM 598 O O . LEU A 1 74 ? -15.097 13.314 20.071 1.00 95.75 74 LEU A O 1
ATOM 602 N N . LYS A 1 75 ? -13.436 12.091 20.968 1.00 95.19 75 LYS A N 1
ATOM 603 C CA . LYS A 1 75 ? -14.139 11.773 22.211 1.00 95.19 75 LYS A CA 1
ATOM 604 C C . LYS A 1 75 ? -14.404 13.025 23.050 1.00 95.19 75 LYS A C 1
ATOM 606 O O . LYS A 1 75 ? -15.533 13.245 23.463 1.00 95.19 75 LYS A O 1
ATOM 611 N N . GLN A 1 76 ? -13.397 13.876 23.261 1.00 95.88 76 GLN A N 1
ATOM 612 C CA . GLN A 1 76 ? -13.556 15.145 23.987 1.00 95.88 76 GLN A CA 1
ATOM 613 C C . GLN A 1 76 ? -14.549 16.096 23.302 1.00 95.88 76 GLN A C 1
ATOM 615 O O . GLN A 1 76 ? -15.235 16.856 23.979 1.00 95.88 76 GLN A O 1
ATOM 620 N N . GLY A 1 77 ? -14.637 16.039 21.971 1.00 96.06 77 GLY A N 1
ATOM 621 C CA . GLY A 1 77 ? -15.592 16.807 21.172 1.00 96.06 77 GLY A CA 1
ATOM 622 C C . GLY A 1 77 ? -17.023 16.257 21.147 1.00 96.06 77 GLY A C 1
ATOM 623 O O . GLY A 1 77 ? -17.849 16.818 20.434 1.00 96.06 77 GLY A O 1
ATOM 624 N N . GLY A 1 78 ? -17.336 15.174 21.868 1.00 94.62 78 GLY A N 1
ATOM 625 C CA . GLY A 1 78 ? -18.685 14.590 21.901 1.00 94.62 78 GLY A CA 1
ATOM 626 C C . GLY A 1 78 ? -19.044 13.721 20.683 1.00 94.62 78 GLY A C 1
ATOM 627 O O . GLY A 1 78 ? -20.200 13.343 20.480 1.00 94.62 78 GLY A O 1
ATOM 628 N N . HIS A 1 79 ? -18.074 13.417 19.812 1.00 95.06 79 HIS A N 1
ATOM 629 C CA . HIS A 1 79 ? -18.337 12.654 18.588 1.00 95.06 79 HIS A CA 1
ATOM 630 C C . HIS A 1 79 ? -18.495 11.153 18.846 1.00 95.06 79 HIS A C 1
ATOM 632 O O . HIS A 1 79 ? -19.051 10.447 18.007 1.00 95.06 79 HIS A O 1
ATOM 638 N N . PHE A 1 80 ? -18.020 10.646 19.987 1.00 95.88 80 PHE A N 1
ATOM 639 C CA . PHE A 1 80 ? -18.216 9.242 20.361 1.00 95.88 80 PHE A CA 1
ATOM 640 C C . PHE A 1 80 ? -19.690 8.961 20.655 1.00 95.88 80 PHE A C 1
ATOM 642 O O . PHE A 1 80 ? -20.217 7.934 20.230 1.00 95.88 80 PHE A O 1
ATOM 649 N N . GLU A 1 81 ? -20.367 9.893 21.313 1.00 95.56 81 GLU A N 1
ATOM 650 C CA . GLU A 1 81 ? -21.798 9.865 21.583 1.00 95.56 81 GLU A CA 1
ATOM 651 C C . GLU A 1 81 ? -22.572 9.896 20.263 1.00 95.56 81 GLU A C 1
ATOM 653 O O . GLU A 1 81 ? -23.361 8.992 20.005 1.00 95.56 81 GLU A O 1
ATOM 658 N N . THR A 1 82 ? -22.237 10.831 19.363 1.00 94.69 82 THR A N 1
ATOM 659 C CA . THR A 1 82 ? -22.853 10.919 18.023 1.00 94.69 82 THR A CA 1
ATOM 660 C C . THR A 1 82 ? -22.711 9.612 17.234 1.00 94.69 82 THR A C 1
ATOM 662 O O . THR A 1 82 ? -23.667 9.124 16.636 1.00 94.69 82 THR A O 1
ATOM 665 N N . LEU A 1 83 ? -21.515 9.018 17.223 1.00 93.38 83 LEU A N 1
ATOM 666 C CA . LEU A 1 83 ? -21.267 7.747 16.540 1.00 93.38 83 LEU A CA 1
ATOM 667 C C . LEU A 1 83 ? -22.050 6.591 17.178 1.00 93.38 83 LEU A C 1
ATOM 669 O O . LEU A 1 83 ? -22.546 5.722 16.463 1.00 93.38 83 LEU A O 1
ATOM 673 N N . THR A 1 84 ? -22.183 6.594 18.505 1.00 94.62 84 THR A N 1
ATOM 674 C CA . THR A 1 84 ? -22.964 5.590 19.239 1.00 94.62 84 THR A CA 1
ATOM 675 C C . THR A 1 84 ? -24.455 5.713 18.922 1.00 94.62 84 THR A C 1
ATOM 677 O O . THR A 1 84 ? -25.108 4.706 18.659 1.00 94.62 84 THR A O 1
ATOM 680 N N . GLU A 1 85 ? -24.989 6.935 18.863 1.00 95.44 85 GLU A N 1
ATOM 681 C CA . GLU A 1 85 ? -26.374 7.221 18.454 1.00 95.44 85 GLU A CA 1
ATOM 682 C C . GLU A 1 85 ? -26.659 6.788 17.008 1.00 95.44 85 GLU A C 1
ATOM 684 O O . GLU A 1 85 ? -27.756 6.327 16.699 1.00 95.44 85 GLU A O 1
ATOM 689 N N . GLN A 1 86 ? -25.656 6.864 16.128 1.00 93.69 86 GLN A N 1
ATOM 690 C CA . GLN A 1 86 ? -25.717 6.349 14.755 1.00 93.69 86 GLN A CA 1
ATOM 691 C C . GLN A 1 86 ? -25.577 4.817 14.662 1.00 93.69 86 GLN A C 1
ATOM 693 O O . GLN A 1 86 ? -25.582 4.264 13.563 1.00 93.69 86 GLN A O 1
ATOM 698 N N . GLY A 1 87 ? -25.461 4.118 15.796 1.00 92.50 87 GLY A N 1
ATOM 699 C CA . GLY A 1 87 ? -25.383 2.658 15.866 1.00 92.50 87 GLY A CA 1
ATOM 700 C C . GLY A 1 87 ? -23.983 2.081 15.651 1.00 92.50 87 GLY A C 1
ATOM 701 O O . GLY A 1 87 ? -23.843 0.867 15.492 1.00 92.50 87 GLY A O 1
ATOM 702 N N . PHE A 1 88 ? -22.939 2.911 15.647 1.00 91.31 88 PHE A N 1
ATOM 703 C CA . PHE A 1 88 ? -21.558 2.439 15.587 1.00 91.31 88 PHE A CA 1
ATOM 704 C C . PHE A 1 88 ? -21.000 2.175 16.985 1.00 91.31 88 PHE A C 1
ATOM 706 O O . PHE A 1 88 ? -21.428 2.764 17.971 1.00 91.31 88 PHE A O 1
ATOM 713 N N . SER A 1 89 ? -19.977 1.324 17.064 1.00 93.88 89 SER A N 1
ATOM 714 C CA . SER A 1 89 ? -19.108 1.222 18.237 1.00 93.88 89 SER A CA 1
ATOM 715 C C . SER A 1 89 ? -17.846 2.050 17.979 1.00 93.88 89 SER A C 1
ATOM 717 O O . SER A 1 89 ? -16.967 1.596 17.234 1.00 93.88 89 SER A O 1
ATOM 719 N N . PRO A 1 90 ? -17.712 3.263 18.557 1.00 93.56 90 PRO A N 1
ATOM 720 C CA . PRO A 1 90 ? -16.540 4.106 18.326 1.00 93.56 90 PRO A CA 1
ATOM 721 C C . PRO A 1 90 ? -15.251 3.390 18.732 1.00 93.56 90 PRO A C 1
ATOM 723 O O . PRO A 1 90 ? -14.258 3.426 18.015 1.00 93.56 90 PRO A O 1
ATOM 726 N N . HIS A 1 91 ? -15.279 2.662 19.849 1.00 92.38 91 HIS A N 1
ATOM 727 C CA . HIS A 1 91 ? -14.122 1.916 20.336 1.00 92.38 91 HIS A CA 1
ATOM 728 C C . HIS A 1 91 ? -13.642 0.850 19.344 1.00 92.38 91 HIS A C 1
ATOM 730 O O . HIS A 1 91 ? -12.439 0.734 19.108 1.00 92.38 91 HIS A O 1
ATOM 736 N N . GLU A 1 92 ? -14.557 0.093 18.736 1.00 93.69 92 GLU A N 1
ATOM 737 C CA . GLU A 1 92 ? -14.190 -0.891 17.713 1.00 93.69 92 GLU A CA 1
ATOM 738 C C . GLU A 1 92 ? -13.686 -0.214 16.437 1.00 93.69 92 GLU A C 1
ATOM 740 O O . GLU A 1 92 ? -12.669 -0.637 15.887 1.00 93.69 92 GLU A O 1
ATOM 745 N N . LEU A 1 93 ? -14.331 0.878 16.013 1.00 92.69 93 LEU A N 1
ATOM 746 C CA . LEU A 1 93 ? -13.914 1.655 14.847 1.00 92.69 93 LEU A CA 1
ATOM 747 C C . LEU A 1 93 ? -12.484 2.181 14.999 1.00 92.69 93 LEU A C 1
ATOM 749 O O . LEU A 1 93 ? -11.655 1.987 14.109 1.00 92.69 93 LEU A O 1
ATOM 753 N N . PHE A 1 94 ? -12.168 2.788 16.144 1.00 93.81 94 PHE A N 1
ATOM 754 C CA . PHE A 1 94 ? -10.828 3.300 16.429 1.00 93.81 94 PHE A CA 1
ATOM 755 C C . PHE A 1 94 ? -9.797 2.190 16.584 1.00 93.81 94 PHE A C 1
ATOM 757 O O . PHE A 1 94 ? -8.658 2.365 16.156 1.00 93.81 94 PHE A O 1
ATOM 764 N N . ARG A 1 95 ? -10.179 1.032 17.130 1.00 93.88 95 ARG A N 1
ATOM 765 C CA . ARG A 1 95 ? -9.292 -0.132 17.190 1.00 93.88 95 ARG A CA 1
ATOM 766 C C . ARG A 1 95 ? -8.922 -0.630 15.791 1.00 93.88 95 ARG A C 1
ATOM 768 O O . ARG A 1 95 ? -7.750 -0.899 15.532 1.00 93.88 95 ARG A O 1
ATOM 775 N N . VAL A 1 96 ? -9.899 -0.741 14.890 1.00 95.44 96 VAL A N 1
ATOM 776 C CA . VAL A 1 96 ? -9.647 -1.136 13.496 1.00 95.44 96 VAL A CA 1
ATOM 777 C C . VAL A 1 96 ? -8.816 -0.070 12.785 1.00 95.44 96 VAL A C 1
ATOM 779 O O . VAL A 1 96 ? -7.847 -0.416 12.114 1.00 95.44 96 VAL A O 1
ATOM 782 N N . MET A 1 97 ? -9.126 1.215 12.987 1.00 96.06 97 MET A N 1
ATOM 783 C CA . MET A 1 97 ? -8.349 2.324 12.430 1.00 96.06 97 MET A CA 1
ATOM 784 C C . MET A 1 97 ? -6.885 2.286 12.878 1.00 96.06 97 MET A C 1
ATOM 786 O O . MET A 1 97 ? -5.998 2.357 12.031 1.00 96.06 97 MET A O 1
ATOM 790 N N . GLU A 1 98 ? -6.635 2.129 14.184 1.00 97.81 98 GLU A N 1
ATOM 791 C CA . GLU A 1 98 ? -5.289 2.016 14.759 1.00 97.81 98 GLU A CA 1
ATOM 792 C C . GLU A 1 98 ? -4.527 0.868 14.096 1.00 97.81 98 GLU A C 1
ATOM 794 O O . GLU A 1 98 ? -3.433 1.084 13.578 1.00 97.81 98 GLU A O 1
ATOM 799 N N . SER A 1 99 ? -5.139 -0.320 14.017 1.00 98.06 99 SER A N 1
ATOM 800 C CA . SER A 1 99 ? -4.524 -1.485 13.375 1.00 98.06 99 SER A CA 1
ATOM 801 C C . SER A 1 99 ? -4.205 -1.226 11.898 1.00 98.06 99 SER A C 1
ATOM 803 O O . SER A 1 99 ? -3.076 -1.465 11.462 1.00 98.06 99 SER A O 1
ATOM 805 N N . CYS A 1 100 ? -5.151 -0.671 11.130 1.00 98.00 100 CYS A N 1
ATOM 806 C CA . CYS A 1 100 ? -4.950 -0.383 9.711 1.00 98.00 100 CYS A CA 1
ATOM 807 C C . CYS A 1 100 ? -3.833 0.635 9.466 1.00 98.00 100 CYS A C 1
ATOM 809 O O . CYS A 1 100 ? -3.022 0.429 8.558 1.00 98.00 100 CYS A O 1
ATOM 811 N N . VAL A 1 101 ? -3.768 1.697 10.277 1.00 98.56 101 VAL A N 1
ATOM 812 C CA . VAL A 1 101 ? -2.712 2.716 10.210 1.00 98.56 101 VAL A CA 1
ATOM 813 C C . VAL A 1 101 ? -1.365 2.106 10.579 1.00 98.56 101 VAL A C 1
ATOM 815 O O . VAL A 1 101 ? -0.414 2.225 9.810 1.00 98.56 101 VAL A O 1
ATOM 818 N N . GLU A 1 102 ? -1.280 1.395 11.706 1.00 98.62 102 GLU A N 1
ATOM 819 C CA . GLU A 1 102 ? -0.051 0.732 12.143 1.00 98.62 102 GLU A CA 1
ATOM 820 C C . GLU A 1 102 ? 0.493 -0.223 11.070 1.00 98.62 102 GLU A C 1
ATOM 822 O O . GLU A 1 102 ? 1.698 -0.270 10.812 1.00 98.62 102 GLU A O 1
ATOM 827 N N . MET A 1 103 ? -0.392 -0.983 10.428 1.00 98.56 103 MET A N 1
ATOM 828 C CA . MET A 1 103 ? -0.036 -1.935 9.382 1.00 98.56 103 MET A CA 1
ATOM 829 C C . MET A 1 103 ? 0.334 -1.268 8.058 1.00 98.56 103 MET A C 1
ATOM 831 O O . MET A 1 103 ? 1.297 -1.693 7.417 1.00 98.56 103 MET A O 1
ATOM 835 N N . ALA A 1 104 ? -0.352 -0.194 7.666 1.00 98.44 104 ALA A N 1
ATOM 836 C CA . ALA A 1 104 ? 0.041 0.606 6.510 1.00 98.44 104 ALA A CA 1
ATOM 837 C C . ALA A 1 104 ? 1.423 1.246 6.716 1.00 98.44 104 ALA A C 1
ATOM 839 O O . ALA A 1 104 ? 2.249 1.238 5.804 1.00 98.44 104 ALA A O 1
ATOM 840 N N . CYS A 1 105 ? 1.721 1.712 7.934 1.00 98.44 105 CYS A N 1
ATOM 841 C CA . CYS A 1 105 ? 3.040 2.214 8.308 1.00 98.44 105 CYS A CA 1
ATOM 842 C C . CYS A 1 105 ? 4.134 1.144 8.195 1.00 98.44 105 CYS A C 1
ATOM 844 O O . CYS A 1 105 ? 5.212 1.451 7.698 1.00 98.44 105 CYS A O 1
ATOM 846 N N . ILE A 1 106 ? 3.882 -0.112 8.578 1.00 97.88 106 ILE A N 1
ATOM 847 C CA . ILE A 1 106 ? 4.846 -1.201 8.331 1.00 97.88 106 ILE A CA 1
ATOM 848 C C . ILE A 1 106 ? 5.029 -1.445 6.826 1.00 97.88 106 ILE A C 1
ATOM 850 O O . ILE A 1 106 ? 6.138 -1.690 6.353 1.00 97.88 106 ILE A O 1
ATOM 854 N N . MET A 1 107 ? 3.933 -1.409 6.070 1.00 97.88 107 MET A N 1
ATOM 855 C CA . MET A 1 107 ? 3.920 -1.810 4.666 1.00 97.88 107 MET A CA 1
ATOM 856 C C . MET A 1 107 ? 4.408 -0.740 3.687 1.00 97.88 107 MET A C 1
ATOM 858 O O . MET A 1 107 ? 4.708 -1.088 2.549 1.00 97.88 107 MET A O 1
ATOM 862 N N . HIS A 1 108 ? 4.518 0.529 4.090 1.00 96.19 108 HIS A N 1
ATOM 863 C CA . HIS A 1 108 ? 4.762 1.646 3.163 1.00 96.19 108 HIS A CA 1
ATOM 864 C C . HIS A 1 108 ? 6.013 1.484 2.281 1.00 96.19 108 HIS A C 1
ATOM 866 O O . HIS A 1 108 ? 6.074 2.031 1.184 1.00 96.19 108 HIS A O 1
ATOM 872 N N . ASP A 1 109 ? 6.990 0.707 2.752 1.00 94.44 109 ASP A N 1
ATOM 873 C CA . ASP A 1 109 ? 8.292 0.522 2.119 1.00 94.44 109 ASP A CA 1
ATOM 874 C C . ASP A 1 109 ? 8.508 -0.881 1.511 1.00 94.44 109 ASP A C 1
ATOM 876 O O . ASP A 1 109 ? 9.592 -1.186 0.996 1.00 94.44 109 ASP A O 1
ATOM 880 N N . ILE A 1 110 ? 7.501 -1.764 1.532 1.00 96.06 110 ILE A N 1
ATOM 881 C CA . ILE A 1 110 ? 7.668 -3.175 1.120 1.00 96.06 110 ILE A CA 1
ATOM 882 C C . ILE A 1 110 ? 7.951 -3.334 -0.373 1.00 96.06 110 ILE A C 1
ATOM 884 O O . ILE A 1 110 ? 8.738 -4.211 -0.751 1.00 96.06 110 ILE A O 1
ATOM 888 N N . GLY A 1 111 ? 7.356 -2.480 -1.207 1.00 96.19 111 GLY A N 1
ATOM 889 C CA . GLY A 1 111 ? 7.496 -2.531 -2.661 1.00 96.19 111 GLY A CA 1
ATOM 890 C C . GLY A 1 111 ? 8.745 -1.831 -3.195 1.00 96.19 111 GLY A C 1
ATOM 891 O O . GLY A 1 111 ? 9.081 -2.013 -4.360 1.00 96.19 111 GLY A O 1
ATOM 892 N N . ASN A 1 112 ? 9.484 -1.100 -2.352 1.00 94.88 112 ASN A N 1
ATOM 893 C CA . ASN A 1 112 ? 10.692 -0.405 -2.788 1.00 94.88 112 ASN A CA 1
ATOM 894 C C . ASN A 1 112 ? 11.765 -1.384 -3.299 1.00 94.88 112 ASN A C 1
ATOM 896 O O . ASN A 1 112 ? 12.010 -2.414 -2.653 1.00 94.88 112 ASN A O 1
ATOM 900 N N . PRO A 1 113 ? 12.431 -1.085 -4.426 1.00 93.62 113 PRO A N 1
ATOM 901 C CA . PRO A 1 113 ? 13.435 -1.970 -5.000 1.00 93.62 113 PRO A CA 1
ATOM 902 C C . PRO A 1 113 ? 14.742 -1.911 -4.188 1.00 93.62 113 PRO A C 1
ATOM 904 O O . PRO A 1 113 ? 14.896 -1.061 -3.296 1.00 93.62 113 PRO A O 1
ATOM 907 N N . PRO A 1 114 ? 15.715 -2.800 -4.471 1.00 88.06 114 PRO A N 1
ATOM 908 C CA . PRO A 1 114 ? 17.085 -2.604 -4.010 1.00 88.06 114 PRO A CA 1
ATOM 909 C C . PRO A 1 114 ? 17.567 -1.189 -4.352 1.00 88.06 114 PRO A C 1
ATOM 911 O O . PRO A 1 114 ? 17.238 -0.660 -5.409 1.00 88.06 114 PRO A O 1
ATOM 914 N N . PHE A 1 115 ? 18.320 -0.562 -3.448 1.00 87.62 115 PHE A N 1
ATOM 915 C CA . PHE A 1 115 ? 18.837 0.807 -3.613 1.00 87.62 115 PHE A CA 1
ATOM 916 C C . PHE A 1 115 ? 17.773 1.920 -3.744 1.00 87.62 115 PHE A C 1
ATOM 918 O O . PHE A 1 115 ? 18.108 3.055 -4.080 1.00 87.62 115 PHE A O 1
ATOM 925 N N . GLY A 1 116 ? 16.499 1.645 -3.428 1.00 89.00 116 GLY A N 1
ATOM 926 C CA . GLY A 1 116 ? 15.447 2.666 -3.367 1.00 89.00 116 GLY A CA 1
ATOM 927 C C . GLY A 1 116 ? 15.288 3.434 -4.680 1.00 89.00 116 GLY A C 1
ATOM 928 O O . GLY A 1 116 ? 15.199 2.821 -5.736 1.00 89.00 116 GLY A O 1
ATOM 929 N N . HIS A 1 117 ? 15.287 4.768 -4.623 1.00 90.62 117 HIS A N 1
ATOM 930 C CA . HIS A 1 117 ? 15.079 5.620 -5.802 1.00 90.62 117 HIS A CA 1
ATOM 931 C C . HIS A 1 117 ? 16.097 5.394 -6.926 1.00 90.62 117 HIS A C 1
ATOM 933 O O . HIS A 1 117 ? 15.741 5.529 -8.092 1.00 90.62 117 HIS A O 1
ATOM 939 N N . PHE A 1 118 ? 17.337 5.004 -6.610 1.00 92.69 118 PHE A N 1
ATOM 940 C CA . PHE A 1 118 ? 18.307 4.635 -7.645 1.00 92.69 118 PHE A CA 1
ATOM 941 C C . PHE A 1 118 ? 17.897 3.352 -8.370 1.00 92.69 118 PHE A C 1
ATOM 943 O O . PHE A 1 118 ? 18.041 3.268 -9.585 1.00 92.69 118 PHE A O 1
ATOM 950 N N . GLY A 1 119 ? 17.345 2.378 -7.641 1.00 94.19 119 GLY A N 1
ATOM 951 C CA . GLY A 1 119 ? 16.776 1.170 -8.233 1.00 94.19 119 GLY A CA 1
ATOM 952 C C . GLY A 1 119 ? 15.554 1.471 -9.098 1.00 94.19 119 GLY A C 1
ATOM 953 O O . GLY A 1 119 ? 15.460 0.951 -10.204 1.00 94.19 119 GLY A O 1
ATOM 954 N N . GLU A 1 120 ? 14.658 2.349 -8.634 1.00 95.81 120 GLU A N 1
ATOM 955 C CA . GLU A 1 120 ? 13.505 2.803 -9.429 1.00 95.81 120 GLU A CA 1
ATOM 956 C C . GLU A 1 120 ? 13.968 3.456 -10.738 1.00 95.81 120 GLU A C 1
ATOM 958 O O . GLU A 1 120 ? 13.549 3.044 -11.817 1.00 95.81 120 GLU A O 1
ATOM 963 N N . ALA A 1 121 ? 14.901 4.410 -10.653 1.00 95.88 121 ALA A N 1
ATOM 964 C CA . ALA A 1 121 ? 15.444 5.106 -11.815 1.00 95.88 121 ALA A CA 1
ATOM 965 C C . ALA A 1 121 ? 16.151 4.155 -12.791 1.00 95.88 121 ALA A C 1
ATOM 967 O O . ALA A 1 121 ? 15.969 4.281 -14.001 1.00 95.88 121 ALA A O 1
ATOM 968 N N . ALA A 1 122 ? 16.927 3.193 -12.282 1.00 97.38 122 ALA A N 1
ATOM 969 C CA . ALA A 1 122 ? 17.618 2.211 -13.110 1.00 97.38 122 ALA A CA 1
ATOM 970 C C . ALA A 1 122 ? 16.633 1.331 -13.894 1.00 97.38 122 ALA A C 1
ATOM 972 O O . ALA A 1 122 ? 16.807 1.158 -15.099 1.00 97.38 122 ALA A O 1
ATOM 973 N N . ILE A 1 123 ? 15.579 0.826 -13.239 1.00 97.38 123 ILE A N 1
ATOM 974 C CA . ILE A 1 123 ? 14.535 0.018 -13.888 1.00 97.38 123 ILE A CA 1
ATOM 975 C C . ILE A 1 123 ? 13.829 0.843 -14.969 1.00 97.38 123 ILE A C 1
ATOM 977 O O . ILE A 1 123 ? 13.798 0.436 -16.130 1.00 97.38 123 ILE A O 1
ATOM 981 N N . SER A 1 124 ? 13.324 2.025 -14.606 1.00 96.38 124 SER A N 1
ATOM 982 C CA . SER A 1 124 ? 12.611 2.912 -15.529 1.00 96.38 124 SER A CA 1
ATOM 983 C C . SER A 1 124 ? 13.461 3.306 -16.738 1.00 96.38 124 SER A C 1
ATOM 985 O O . SER A 1 124 ? 12.985 3.256 -17.870 1.00 96.38 124 SER A O 1
ATOM 987 N N . SER A 1 125 ? 14.729 3.669 -16.518 1.00 97.31 125 SER A N 1
ATOM 988 C CA . SER A 1 125 ? 15.651 4.069 -17.587 1.00 97.31 125 SER A CA 1
ATOM 989 C C . SER A 1 125 ? 15.989 2.911 -18.522 1.00 97.31 125 SER A C 1
ATOM 991 O O . SER A 1 125 ? 16.120 3.117 -19.730 1.00 97.31 125 SER A O 1
ATOM 993 N N . TRP A 1 126 ? 16.144 1.700 -17.981 1.00 98.00 126 TRP A N 1
ATOM 994 C CA . TRP A 1 126 ? 16.422 0.524 -18.793 1.00 98.00 126 TRP A CA 1
ATOM 995 C C . TRP A 1 126 ? 15.239 0.224 -19.717 1.00 98.00 126 TRP A C 1
ATOM 997 O O . TRP A 1 126 ? 15.432 0.136 -20.928 1.00 98.00 126 TRP A O 1
ATOM 1007 N N . PHE A 1 127 ? 14.009 0.187 -19.191 1.00 97.31 127 PHE A N 1
ATOM 1008 C CA . PHE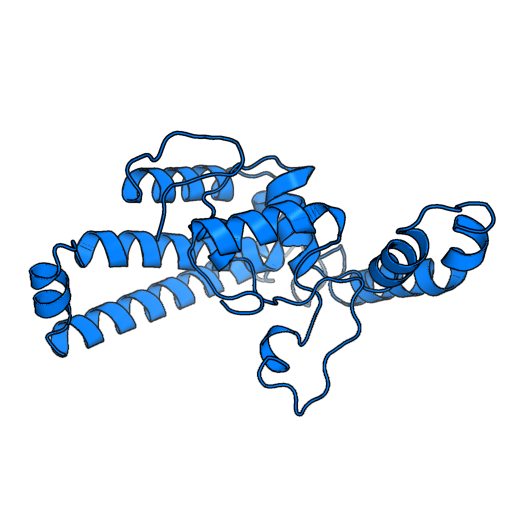 A 1 127 ? 12.818 -0.011 -20.024 1.00 97.31 127 PHE A CA 1
ATOM 1009 C C . PHE A 1 127 ? 12.611 1.118 -21.037 1.00 97.31 127 PHE A C 1
ATOM 1011 O O . PHE A 1 127 ? 12.302 0.839 -22.190 1.00 97.31 127 PHE A O 1
ATOM 1018 N N . ALA A 1 128 ? 12.862 2.377 -20.667 1.00 94.69 128 ALA A N 1
ATOM 1019 C CA . ALA A 1 128 ? 12.775 3.498 -21.607 1.00 94.69 128 ALA A CA 1
ATOM 1020 C C . ALA A 1 128 ? 13.714 3.345 -22.817 1.00 94.69 128 ALA A C 1
ATOM 1022 O O . ALA A 1 128 ? 13.394 3.828 -23.896 1.00 94.69 128 ALA A O 1
ATOM 1023 N N . THR A 1 129 ? 14.843 2.648 -22.652 1.00 96.56 129 THR A N 1
ATOM 1024 C CA . THR A 1 129 ? 15.816 2.412 -23.732 1.00 96.56 129 THR A CA 1
ATOM 1025 C C . THR A 1 129 ? 15.460 1.192 -24.590 1.00 96.56 129 THR A C 1
ATOM 1027 O O . THR A 1 129 ? 15.716 1.198 -25.788 1.00 96.56 129 THR A O 1
ATOM 1030 N N . HIS A 1 130 ? 14.874 0.147 -23.997 1.00 95.88 130 HIS A N 1
ATOM 1031 C CA . HIS A 1 130 ? 14.702 -1.159 -24.655 1.00 95.88 130 HIS A CA 1
ATOM 1032 C C . HIS A 1 130 ? 13.260 -1.456 -25.094 1.00 95.88 130 HIS A C 1
ATOM 1034 O O . HIS A 1 130 ? 13.022 -2.444 -25.783 1.00 95.88 130 HIS A O 1
ATOM 1040 N N . ASN A 1 131 ? 12.279 -0.634 -24.709 1.00 93.38 131 ASN A N 1
ATOM 1041 C CA . ASN A 1 131 ? 10.868 -0.901 -24.999 1.00 93.38 131 ASN A CA 1
ATOM 1042 C C . ASN A 1 131 ? 10.546 -0.992 -26.495 1.00 93.38 131 ASN A C 1
ATOM 1044 O O . ASN A 1 131 ? 9.693 -1.788 -26.872 1.00 93.38 131 ASN A O 1
ATOM 1048 N N . ASP A 1 132 ? 11.189 -0.207 -27.357 1.00 91.19 132 ASP A N 1
ATOM 1049 C CA . ASP A 1 132 ? 10.896 -0.274 -28.793 1.00 91.19 132 ASP A CA 1
ATOM 1050 C C . ASP A 1 132 ? 11.322 -1.614 -29.398 1.00 91.19 132 ASP A C 1
ATOM 1052 O O . ASP A 1 132 ? 10.576 -2.196 -30.181 1.00 91.19 132 ASP A O 1
ATOM 1056 N N . GLU A 1 133 ? 12.464 -2.150 -28.960 1.00 94.25 133 GLU A N 1
ATOM 1057 C CA . GLU A 1 133 ? 12.944 -3.475 -29.358 1.00 94.25 133 GLU A CA 1
ATOM 1058 C C . GLU A 1 133 ? 12.079 -4.592 -28.757 1.00 94.25 133 GLU A C 1
ATOM 1060 O O . GLU A 1 133 ? 11.588 -5.457 -29.482 1.00 94.25 133 GLU A O 1
ATOM 1065 N N . LEU A 1 134 ? 11.837 -4.556 -27.441 1.00 92.56 134 LEU A N 1
ATOM 1066 C CA . LEU A 1 134 ? 11.082 -5.593 -26.723 1.00 92.56 134 LEU A CA 1
ATOM 1067 C C . LEU A 1 134 ? 9.649 -5.757 -27.240 1.00 92.56 134 LEU A C 1
ATOM 1069 O O . LEU A 1 134 ? 9.095 -6.853 -27.199 1.00 92.56 134 LEU A O 1
ATOM 1073 N N . PHE A 1 135 ? 9.052 -4.671 -27.722 1.00 93.62 135 PHE A N 1
ATOM 1074 C CA . PHE A 1 135 ? 7.676 -4.642 -28.202 1.00 93.62 135 PHE A CA 1
ATOM 1075 C C . PHE A 1 135 ? 7.579 -4.536 -29.729 1.00 93.62 135 PHE A C 1
ATOM 1077 O O . PHE A 1 135 ? 6.489 -4.284 -30.237 1.00 93.62 135 PHE A O 1
ATOM 1084 N N . ALA A 1 136 ? 8.675 -4.720 -30.475 1.00 91.94 136 ALA A N 1
ATOM 1085 C CA . ALA A 1 136 ? 8.684 -4.578 -31.935 1.00 91.94 136 ALA A CA 1
ATOM 1086 C C . ALA A 1 136 ? 7.620 -5.449 -32.633 1.00 91.94 136 ALA A C 1
ATOM 1088 O O . ALA A 1 136 ? 7.082 -5.056 -33.662 1.00 91.94 136 ALA A O 1
ATOM 1089 N N . ASN A 1 137 ? 7.294 -6.602 -32.038 1.00 90.94 137 ASN A N 1
ATOM 1090 C CA . ASN A 1 137 ? 6.286 -7.547 -32.528 1.00 90.94 137 ASN A CA 1
ATOM 1091 C C . ASN A 1 137 ? 5.148 -7.783 -31.517 1.00 90.94 137 ASN A C 1
ATOM 1093 O O . ASN A 1 137 ? 4.505 -8.830 -31.551 1.00 90.94 137 ASN A O 1
ATOM 1097 N N . PHE A 1 138 ? 4.938 -6.860 -30.575 1.00 90.38 138 PHE A N 1
ATOM 1098 C CA . PHE A 1 138 ? 3.889 -6.972 -29.562 1.00 90.38 138 PHE A CA 1
ATOM 1099 C C . PHE A 1 138 ? 2.708 -6.068 -29.934 1.00 90.38 138 PHE A C 1
ATOM 1101 O O . PHE A 1 138 ? 2.679 -4.893 -29.568 1.00 90.38 138 PHE A O 1
ATOM 1108 N N . ASP A 1 139 ? 1.764 -6.629 -30.690 1.00 86.94 139 ASP A N 1
ATOM 1109 C CA . ASP A 1 139 ? 0.573 -5.945 -31.213 1.00 86.94 139 ASP A CA 1
ATOM 1110 C C . ASP A 1 139 ? -0.676 -6.305 -30.395 1.00 86.94 139 ASP A C 1
ATOM 1112 O O . ASP A 1 139 ? -1.614 -6.938 -30.873 1.00 86.94 139 ASP A O 1
ATOM 1116 N N . GLU A 1 140 ? -0.641 -5.959 -29.110 1.00 91.88 140 GLU A N 1
ATOM 1117 C CA . GLU A 1 140 ? -1.790 -6.088 -28.213 1.00 91.88 140 GLU A CA 1
ATOM 1118 C C . GLU A 1 140 ? -2.404 -4.706 -27.946 1.00 91.88 140 GLU A C 1
ATOM 1120 O O . GLU A 1 140 ? -1.662 -3.719 -27.873 1.00 91.88 140 GLU A O 1
ATOM 1125 N N . PRO A 1 141 ? -3.728 -4.603 -27.715 1.00 91.25 141 PRO A N 1
ATOM 1126 C CA . PRO A 1 141 ? -4.397 -3.323 -27.455 1.00 91.25 141 PRO A CA 1
ATOM 1127 C C . PRO A 1 141 ? -3.759 -2.506 -26.321 1.00 91.25 141 PRO A C 1
ATOM 1129 O O . PRO A 1 141 ? -3.688 -1.280 -26.395 1.00 91.25 141 PRO A O 1
ATOM 1132 N N . ASP A 1 142 ? -3.231 -3.195 -25.307 1.00 91.19 142 ASP A N 1
ATOM 1133 C CA . ASP A 1 142 ? -2.651 -2.582 -24.111 1.00 91.19 142 ASP A CA 1
ATOM 1134 C C . ASP A 1 142 ? -1.138 -2.315 -24.243 1.00 91.19 142 ASP A C 1
ATOM 1136 O O . ASP A 1 142 ? -0.500 -1.855 -23.294 1.00 91.19 142 ASP A O 1
ATOM 1140 N N . ALA A 1 143 ? -0.523 -2.582 -25.403 1.00 92.62 143 ALA A N 1
ATOM 1141 C CA . ALA A 1 143 ? 0.925 -2.473 -25.602 1.00 92.62 143 ALA A CA 1
ATOM 1142 C C . ALA A 1 143 ? 1.479 -1.091 -25.220 1.00 92.62 143 ALA A C 1
ATOM 1144 O O . ALA A 1 143 ? 2.516 -0.993 -24.561 1.00 92.62 143 ALA A O 1
ATOM 1145 N N . ALA A 1 144 ? 0.781 -0.017 -25.598 1.00 91.94 144 ALA A N 1
ATOM 1146 C CA . ALA A 1 144 ? 1.185 1.348 -25.271 1.00 91.94 144 ALA A CA 1
ATOM 1147 C C . ALA A 1 144 ? 1.131 1.623 -23.758 1.00 91.94 144 ALA A C 1
ATOM 1149 O O . ALA A 1 144 ? 2.055 2.221 -23.202 1.00 91.94 144 ALA A O 1
ATOM 1150 N N . ASP A 1 145 ? 0.083 1.148 -23.083 1.00 93.94 145 ASP A N 1
ATOM 1151 C CA . ASP A 1 145 ? -0.069 1.305 -21.638 1.00 93.94 145 ASP A CA 1
ATOM 1152 C C . ASP A 1 145 ? 1.007 0.529 -20.876 1.00 93.94 145 ASP A C 1
ATOM 1154 O O . ASP A 1 145 ? 1.626 1.075 -19.960 1.00 93.94 145 ASP A O 1
ATOM 1158 N N . ILE A 1 146 ? 1.294 -0.704 -21.301 1.00 94.19 146 ILE A N 1
ATOM 1159 C CA . ILE A 1 146 ? 2.349 -1.534 -20.715 1.00 94.19 146 ILE A CA 1
ATOM 1160 C C . ILE A 1 146 ? 3.718 -0.864 -20.910 1.00 94.19 146 ILE A C 1
ATOM 1162 O O . ILE A 1 146 ? 4.483 -0.752 -19.952 1.00 94.19 146 ILE A O 1
ATOM 1166 N N . LYS A 1 147 ? 4.025 -0.348 -22.110 1.00 93.44 147 LYS A N 1
ATOM 1167 C CA . LYS A 1 147 ? 5.269 0.404 -22.364 1.00 93.44 147 LYS A CA 1
ATOM 1168 C C . LYS A 1 147 ? 5.425 1.590 -21.412 1.00 93.44 147 LYS A C 1
ATOM 1170 O O . LYS A 1 147 ? 6.500 1.768 -20.836 1.00 93.44 147 LYS A O 1
ATOM 1175 N N . ASN A 1 148 ? 4.374 2.392 -21.240 1.00 92.62 148 ASN A N 1
ATOM 1176 C CA . ASN A 1 148 ? 4.391 3.570 -20.367 1.00 92.62 148 ASN A CA 1
ATOM 1177 C C . ASN A 1 148 ? 4.559 3.190 -18.889 1.00 92.62 148 ASN A C 1
ATOM 1179 O O . ASN A 1 148 ? 5.308 3.832 -18.146 1.00 92.62 148 ASN A O 1
ATOM 1183 N N . GLU A 1 149 ? 3.885 2.124 -18.465 1.00 95.25 149 GLU A N 1
ATOM 1184 C CA . GLU A 1 149 ? 3.962 1.598 -17.108 1.00 95.25 149 GLU A CA 1
ATOM 1185 C C . GLU A 1 149 ? 5.359 1.069 -16.762 1.00 95.25 149 GLU A C 1
ATOM 1187 O O . GLU A 1 149 ? 5.884 1.394 -15.694 1.00 95.25 149 GLU A O 1
ATOM 1192 N N . LEU A 1 150 ? 5.994 0.312 -17.662 1.00 95.19 150 LEU A N 1
ATOM 1193 C CA . LEU A 1 150 ? 7.336 -0.243 -17.447 1.00 95.19 150 LEU A CA 1
ATOM 1194 C C . LEU A 1 150 ? 8.407 0.847 -17.274 1.00 95.19 150 LEU A C 1
ATOM 1196 O O . LEU A 1 150 ? 9.396 0.647 -16.569 1.00 95.19 150 LEU A O 1
ATOM 1200 N N . GLN A 1 151 ? 8.185 2.029 -17.853 1.00 95.19 151 GLN A N 1
ATOM 1201 C CA . GLN A 1 151 ? 9.033 3.215 -17.667 1.00 95.19 151 GLN A CA 1
ATOM 1202 C C . GLN A 1 151 ? 8.728 3.971 -16.365 1.00 95.19 151 GLN A C 1
ATOM 1204 O O . GLN A 1 151 ? 9.468 4.872 -15.969 1.00 95.19 151 GLN A O 1
ATOM 1209 N N . SER A 1 152 ? 7.657 3.608 -15.667 1.00 95.00 152 SER A N 1
ATOM 1210 C CA . SER A 1 152 ? 7.113 4.322 -14.509 1.00 95.00 152 SER A CA 1
ATOM 1211 C C . SER A 1 152 ? 7.103 3.449 -13.252 1.00 95.00 152 SER A C 1
ATOM 1213 O O . SER A 1 152 ? 6.176 3.526 -12.443 1.00 95.00 152 SER A O 1
ATOM 1215 N N . PHE A 1 153 ? 8.134 2.615 -13.072 1.00 97.38 153 PHE A N 1
ATOM 1216 C CA . PHE A 1 153 ? 8.275 1.785 -11.880 1.00 97.38 153 PHE A CA 1
ATOM 1217 C C . PHE A 1 153 ? 8.260 2.640 -10.598 1.00 97.38 153 PHE A C 1
ATOM 1219 O O . PHE A 1 153 ? 8.975 3.636 -10.490 1.00 97.38 153 PHE A O 1
ATOM 1226 N N . GLU A 1 154 ? 7.454 2.247 -9.607 1.00 97.88 154 GLU A N 1
ATOM 1227 C CA . GLU A 1 154 ? 7.316 2.971 -8.342 1.00 97.88 154 GLU A CA 1
ATOM 1228 C C . GLU A 1 154 ? 7.027 1.979 -7.205 1.00 97.88 154 GLU A C 1
ATOM 1230 O O . GLU A 1 154 ? 6.136 1.132 -7.312 1.00 97.88 154 GLU A O 1
ATOM 1235 N N . GLY A 1 155 ? 7.766 2.083 -6.098 1.00 97.44 155 GLY A N 1
ATOM 1236 C CA . GLY A 1 155 ? 7.636 1.196 -4.944 1.00 97.44 155 GLY A CA 1
ATOM 1237 C C . GLY A 1 155 ? 6.247 1.121 -4.285 1.00 97.44 155 GLY A C 1
ATOM 1238 O O . GLY A 1 155 ? 5.900 0.077 -3.744 1.00 97.44 155 GLY A O 1
ATOM 1239 N N . ASN A 1 156 ? 5.425 2.167 -4.336 1.00 97.69 156 ASN A N 1
ATOM 1240 C CA . ASN A 1 156 ? 4.040 2.209 -3.857 1.00 97.69 156 ASN A CA 1
ATOM 1241 C C . ASN A 1 156 ? 3.133 1.349 -4.748 1.00 97.69 156 ASN A C 1
ATOM 1243 O O . ASN A 1 156 ? 2.398 0.510 -4.231 1.00 97.69 156 ASN A O 1
ATOM 1247 N N . ALA A 1 157 ? 3.236 1.488 -6.074 1.00 98.25 157 ALA A N 1
ATOM 1248 C CA . ALA A 1 157 ? 2.519 0.621 -7.011 1.00 98.25 157 ALA A CA 1
ATOM 1249 C C . ALA A 1 157 ? 2.969 -0.839 -6.865 1.00 98.25 157 ALA A C 1
ATOM 1251 O O . ALA A 1 157 ? 2.146 -1.753 -6.758 1.00 98.25 157 ALA A O 1
ATOM 1252 N N . GLN A 1 158 ? 4.279 -1.048 -6.719 1.00 98.31 158 GLN A N 1
ATOM 1253 C CA . GLN A 1 158 ? 4.848 -2.363 -6.453 1.00 98.31 158 GLN A CA 1
ATOM 1254 C C . GLN A 1 158 ? 4.416 -2.940 -5.100 1.00 98.31 158 GLN A C 1
ATOM 1256 O O . GLN A 1 158 ? 4.325 -4.160 -4.971 1.00 98.31 158 GLN A O 1
ATOM 1261 N N . ALA A 1 159 ? 4.116 -2.114 -4.094 1.00 98.00 159 ALA A N 1
ATOM 1262 C CA . ALA A 1 159 ? 3.597 -2.588 -2.815 1.00 98.00 159 ALA A CA 1
ATOM 1263 C C . ALA A 1 159 ? 2.206 -3.214 -2.980 1.00 98.00 159 ALA A C 1
ATOM 1265 O O . ALA A 1 159 ? 1.979 -4.310 -2.467 1.00 98.00 159 ALA A O 1
ATOM 1266 N N . ILE A 1 160 ? 1.313 -2.582 -3.750 1.00 98.50 160 ILE A N 1
ATOM 1267 C CA . ILE A 1 160 ? -0.018 -3.129 -4.059 1.00 98.50 160 ILE A CA 1
ATOM 1268 C C . ILE A 1 160 ? 0.110 -4.456 -4.816 1.00 98.50 160 ILE A C 1
ATOM 1270 O O . ILE A 1 160 ? -0.462 -5.465 -4.392 1.00 98.50 160 ILE A O 1
ATOM 1274 N N . ARG A 1 161 ? 0.945 -4.493 -5.863 1.00 98.38 161 ARG A N 1
ATOM 1275 C CA . ARG A 1 161 ? 1.253 -5.721 -6.616 1.00 98.38 161 ARG A CA 1
ATOM 1276 C C . ARG A 1 161 ? 1.786 -6.837 -5.727 1.00 98.38 161 ARG A C 1
ATOM 1278 O O . ARG A 1 161 ? 1.403 -7.998 -5.861 1.00 98.38 161 ARG A O 1
ATOM 1285 N N . LEU A 1 162 ? 2.674 -6.494 -4.800 1.00 97.69 162 LEU A N 1
ATOM 1286 C CA . LEU A 1 162 ? 3.291 -7.451 -3.898 1.00 97.69 162 LEU A CA 1
ATOM 1287 C C . LEU A 1 162 ? 2.281 -8.011 -2.890 1.00 97.69 162 LEU A C 1
ATOM 1289 O O . LEU A 1 162 ? 2.249 -9.224 -2.697 1.00 97.69 162 LEU A O 1
ATOM 1293 N N . ILE A 1 163 ? 1.441 -7.160 -2.294 1.00 96.94 163 ILE A N 1
ATOM 1294 C CA . ILE A 1 163 ? 0.392 -7.562 -1.343 1.00 96.94 163 ILE A CA 1
ATOM 1295 C C . ILE A 1 163 ? -0.603 -8.523 -1.997 1.00 96.94 163 ILE A C 1
ATOM 1297 O O . ILE A 1 163 ? -0.955 -9.547 -1.403 1.00 96.94 163 ILE A O 1
ATOM 1301 N N . HIS A 1 164 ? -1.057 -8.187 -3.204 1.00 97.12 164 HIS A N 1
ATOM 1302 C CA . HIS A 1 164 ? -2.144 -8.891 -3.868 1.00 97.12 164 HIS A CA 1
ATOM 1303 C C . HIS A 1 164 ? -1.666 -10.066 -4.725 1.00 97.12 164 HIS A C 1
ATOM 1305 O O . HIS A 1 164 ? -2.058 -11.206 -4.478 1.00 97.12 164 HIS A O 1
ATOM 1311 N N . SER A 1 165 ? -0.815 -9.791 -5.710 1.00 96.81 165 SER A N 1
ATOM 1312 C CA . SER A 1 165 ? -0.555 -10.699 -6.832 1.00 96.81 165 SER A CA 1
ATOM 1313 C C . SER A 1 165 ? 0.663 -11.593 -6.605 1.00 96.81 165 SER A C 1
ATOM 1315 O O . SER A 1 165 ? 0.683 -12.727 -7.069 1.00 96.81 165 SER A O 1
ATOM 1317 N N . LEU A 1 166 ? 1.683 -11.113 -5.881 1.00 96.88 166 LEU A N 1
ATOM 1318 C CA . LEU A 1 166 ? 2.919 -11.885 -5.670 1.00 96.88 166 LEU A CA 1
ATOM 1319 C C . LEU A 1 166 ? 2.917 -12.683 -4.367 1.00 96.88 166 LEU A C 1
ATOM 1321 O O . LEU A 1 166 ? 3.408 -13.806 -4.333 1.00 96.88 166 LEU A O 1
ATOM 1325 N N . MET A 1 167 ? 2.417 -12.098 -3.278 1.00 95.06 167 MET A N 1
ATOM 1326 C CA . MET A 1 167 ? 2.393 -12.770 -1.975 1.00 95.06 167 MET A CA 1
ATOM 1327 C C . MET A 1 167 ? 1.046 -13.385 -1.626 1.00 95.06 167 MET A C 1
ATOM 1329 O O . MET A 1 167 ? 0.990 -14.171 -0.682 1.00 95.06 167 MET A O 1
ATOM 1333 N N . GLY A 1 168 ? -0.028 -13.003 -2.322 1.00 94.94 168 GLY A N 1
ATOM 1334 C CA . GLY A 1 168 ? -1.365 -13.519 -2.044 1.00 94.94 168 GLY A CA 1
ATOM 1335 C C . GLY A 1 168 ? -1.789 -13.320 -0.588 1.00 94.94 168 GLY A C 1
ATOM 1336 O O . GLY A 1 168 ? -2.412 -14.206 -0.006 1.00 94.94 168 GLY A O 1
ATOM 1337 N N . LEU A 1 169 ? -1.445 -12.179 0.033 1.00 96.44 169 LEU A N 1
ATOM 1338 C CA . LEU A 1 169 ? -1.725 -11.959 1.460 1.00 96.44 169 LEU A CA 1
ATOM 1339 C C . LEU A 1 169 ? -3.230 -11.979 1.760 1.00 96.44 169 LEU A C 1
ATOM 1341 O O . LEU A 1 169 ? -3.619 -12.280 2.889 1.00 96.44 169 LEU A O 1
ATOM 1345 N N . ASN A 1 170 ? -4.063 -11.702 0.748 1.00 96.25 170 ASN A N 1
ATOM 1346 C CA . ASN A 1 170 ? -5.523 -11.661 0.827 1.00 96.25 170 ASN A CA 1
ATOM 1347 C C . ASN A 1 170 ? -6.016 -10.727 1.941 1.00 96.25 170 ASN A C 1
ATOM 1349 O O . ASN A 1 170 ? -6.868 -11.120 2.735 1.00 96.25 170 ASN A O 1
ATOM 1353 N N . LEU A 1 171 ? -5.425 -9.534 2.056 1.00 97.25 171 LEU A N 1
ATOM 1354 C CA . LEU A 1 171 ? -5.807 -8.532 3.057 1.00 97.25 171 LEU A CA 1
ATOM 1355 C C . LEU A 1 171 ? -7.222 -7.997 2.794 1.00 97.25 171 LEU A C 1
ATOM 1357 O O . LEU A 1 171 ? -7.747 -8.141 1.688 1.00 97.25 171 LEU A O 1
ATOM 1361 N N . THR A 1 172 ? -7.843 -7.380 3.799 1.00 97.06 172 THR A N 1
ATOM 1362 C CA . THR A 1 172 ? -9.117 -6.676 3.591 1.00 97.06 172 THR A CA 1
ATOM 1363 C C . THR A 1 172 ? -8.953 -5.512 2.616 1.00 97.06 172 THR A C 1
ATOM 1365 O O . THR A 1 172 ? -7.897 -4.875 2.570 1.00 97.06 172 THR A O 1
ATOM 1368 N N . TYR A 1 173 ? -10.012 -5.173 1.875 1.00 96.38 173 TYR A N 1
ATOM 1369 C CA . TYR A 1 173 ? -10.011 -3.977 1.027 1.00 96.38 173 TYR A CA 1
ATOM 1370 C C . TYR A 1 173 ? -9.703 -2.714 1.839 1.00 96.38 173 TYR A C 1
ATOM 1372 O O . TYR A 1 173 ? -8.950 -1.864 1.372 1.00 96.38 173 TYR A O 1
ATOM 1380 N N . THR A 1 174 ? -10.193 -2.629 3.083 1.00 96.25 174 THR A N 1
ATOM 1381 C CA . THR A 1 174 ? -9.866 -1.535 4.015 1.00 96.25 174 THR A CA 1
ATOM 1382 C C . THR A 1 174 ? -8.356 -1.423 4.247 1.00 96.25 174 THR A C 1
ATOM 1384 O O . THR A 1 174 ? -7.794 -0.332 4.167 1.00 96.25 174 THR A O 1
ATOM 1387 N N . GLN A 1 175 ? -7.671 -2.544 4.491 1.00 98.00 175 GLN A N 1
ATOM 1388 C CA . GLN A 1 175 ? -6.227 -2.537 4.706 1.00 98.00 175 GLN A CA 1
ATOM 1389 C C . GLN A 1 175 ? -5.440 -2.216 3.428 1.00 98.00 175 GLN A C 1
ATOM 1391 O O . GLN A 1 175 ? -4.429 -1.518 3.509 1.00 98.00 175 GLN A O 1
ATOM 1396 N N . ILE A 1 176 ? -5.887 -2.698 2.262 1.00 97.88 176 ILE A N 1
ATOM 1397 C CA . ILE A 1 176 ? -5.271 -2.368 0.965 1.00 97.88 176 ILE A CA 1
ATOM 1398 C C . ILE A 1 176 ? -5.427 -0.868 0.677 1.00 97.88 176 ILE A C 1
ATOM 1400 O O . ILE A 1 176 ? -4.457 -0.219 0.288 1.00 97.88 176 ILE A O 1
ATOM 1404 N N . ALA A 1 177 ? -6.602 -0.294 0.949 1.00 97.50 177 ALA A N 1
ATOM 1405 C CA . ALA A 1 177 ? -6.860 1.137 0.791 1.00 97.50 177 ALA A CA 1
ATOM 1406 C C . ALA A 1 177 ? -5.943 1.984 1.682 1.00 97.50 177 ALA A C 1
ATOM 1408 O O . ALA A 1 177 ? -5.405 2.990 1.230 1.00 97.50 177 ALA A O 1
ATOM 1409 N N . ALA A 1 178 ? -5.678 1.537 2.915 1.00 97.50 178 ALA A N 1
ATOM 1410 C CA . ALA A 1 178 ? -4.744 2.214 3.814 1.00 97.50 178 ALA A CA 1
ATOM 1411 C C . ALA A 1 178 ? -3.291 2.231 3.286 1.00 97.50 178 ALA A C 1
ATOM 1413 O O . ALA A 1 178 ? -2.527 3.134 3.624 1.00 97.50 178 ALA A O 1
ATOM 1414 N N . VAL A 1 179 ? -2.901 1.262 2.446 1.00 97.88 179 VAL A N 1
ATOM 1415 C CA . VAL A 1 179 ? -1.579 1.225 1.786 1.00 97.88 179 VAL A CA 1
ATOM 1416 C C . VAL A 1 179 ? -1.545 2.065 0.509 1.00 97.88 179 VAL A C 1
ATOM 1418 O O . VAL A 1 179 ? -0.483 2.570 0.142 1.00 97.88 179 VAL A O 1
ATOM 1421 N N . LEU A 1 180 ? -2.685 2.238 -0.167 1.00 97.94 180 LEU A N 1
ATOM 1422 C CA . LEU A 1 180 ? -2.801 2.971 -1.428 1.00 97.94 180 LEU A CA 1
ATOM 1423 C C . LEU A 1 180 ? -2.526 4.473 -1.230 1.00 97.94 180 LEU A C 1
ATOM 1425 O O . LEU A 1 180 ? -3.413 5.298 -1.010 1.00 97.94 180 LEU A O 1
ATOM 1429 N N . LYS A 1 181 ? -1.247 4.845 -1.297 1.00 97.75 181 LYS A N 1
ATOM 1430 C CA . LYS A 1 181 ? -0.778 6.214 -1.046 1.00 97.75 181 LYS A CA 1
ATOM 1431 C C . LYS A 1 181 ? -1.115 7.186 -2.174 1.00 97.75 181 LYS A C 1
ATOM 1433 O O . LYS A 1 181 ? -1.363 8.363 -1.913 1.00 97.75 181 LYS A O 1
ATOM 1438 N N . TYR A 1 182 ? -1.084 6.692 -3.406 1.00 98.06 182 TYR A N 1
ATOM 1439 C CA . TYR A 1 182 ? -1.375 7.443 -4.620 1.00 98.06 182 TYR A CA 1
ATOM 1440 C C . TYR A 1 182 ? -2.434 6.704 -5.429 1.00 98.06 182 TYR A C 1
ATOM 1442 O O . TYR A 1 182 ? -2.558 5.488 -5.317 1.00 98.06 182 TYR A O 1
ATOM 1450 N N . THR A 1 183 ? -3.191 7.429 -6.244 1.00 97.38 183 THR A N 1
ATOM 1451 C CA . THR A 1 183 ? -4.384 6.892 -6.920 1.00 97.38 183 THR A CA 1
ATOM 1452 C C . THR A 1 183 ? -4.278 6.910 -8.445 1.00 97.38 183 THR A C 1
ATOM 1454 O O . THR A 1 183 ? -5.226 6.552 -9.143 1.00 97.38 183 THR A O 1
ATOM 1457 N N . ARG A 1 184 ? -3.112 7.290 -8.980 1.00 97.38 184 ARG A N 1
ATOM 1458 C CA . ARG A 1 184 ? -2.835 7.274 -10.419 1.00 97.38 184 ARG A CA 1
ATOM 1459 C C . ARG A 1 184 ? -2.392 5.884 -10.880 1.00 97.38 184 ARG A C 1
ATOM 1461 O O . ARG A 1 184 ? -1.477 5.306 -10.292 1.00 97.38 184 ARG A O 1
ATOM 1468 N N . LEU A 1 185 ? -2.988 5.401 -11.967 1.00 97.44 185 LEU A N 1
ATOM 1469 C CA . LEU A 1 185 ? -2.519 4.225 -12.700 1.00 97.44 185 LEU A CA 1
ATOM 1470 C C . LEU A 1 185 ? -1.153 4.518 -13.342 1.00 97.44 185 LEU A C 1
ATOM 1472 O O . LEU A 1 185 ? -0.960 5.592 -13.908 1.00 97.44 185 LEU A O 1
ATOM 1476 N N . ALA A 1 186 ? -0.206 3.585 -13.263 1.00 97.38 186 ALA A N 1
ATOM 1477 C CA . ALA A 1 186 ? 1.166 3.813 -13.721 1.00 97.38 186 ALA A CA 1
ATOM 1478 C C . ALA A 1 186 ? 1.298 4.127 -15.221 1.00 97.38 186 ALA A C 1
ATOM 1480 O O . ALA A 1 186 ? 2.180 4.905 -15.582 1.00 97.38 186 ALA A O 1
ATOM 1481 N N . SER A 1 187 ? 0.413 3.592 -16.070 1.00 95.88 187 SER A N 1
ATOM 1482 C CA . SER A 1 187 ? 0.384 3.903 -17.506 1.00 95.88 187 SER A CA 1
ATOM 1483 C C . SER A 1 187 ? -0.119 5.317 -17.823 1.00 95.88 187 SER A C 1
ATOM 1485 O O . SER A 1 187 ? 0.150 5.847 -18.900 1.00 95.88 187 SER A O 1
ATOM 1487 N N . GLN A 1 188 ? -0.829 5.962 -16.889 1.00 95.31 188 GLN A N 1
ATOM 1488 C CA . GLN A 1 188 ? -1.413 7.282 -17.110 1.00 95.31 188 GLN A CA 1
ATOM 1489 C C . GLN A 1 188 ? -0.390 8.405 -16.911 1.00 95.31 188 GLN A C 1
ATOM 1491 O O . GLN A 1 188 ? 0.430 8.359 -15.982 1.00 95.31 188 GLN A O 1
ATOM 1496 N N . PRO A 1 189 ? -0.480 9.488 -17.703 1.00 94.19 189 PRO A N 1
ATOM 1497 C CA . PRO A 1 189 ? 0.383 10.645 -17.534 1.00 94.19 189 PRO A CA 1
ATOM 1498 C C . PRO A 1 189 ? 0.167 11.303 -16.169 1.00 94.19 189 PRO A C 1
ATOM 1500 O O . PRO A 1 189 ? -0.891 11.209 -15.544 1.00 94.19 189 PRO A O 1
ATOM 1503 N N . LYS A 1 190 ? 1.197 11.999 -15.686 1.00 95.00 190 LYS A N 1
ATOM 1504 C CA . LYS A 1 190 ? 1.095 12.759 -14.441 1.00 95.00 190 LYS A CA 1
ATOM 1505 C C . LYS A 1 190 ? 0.078 13.900 -14.617 1.00 95.00 190 LYS A C 1
ATOM 1507 O O . LYS A 1 190 ? 0.202 14.642 -15.591 1.00 95.00 190 LYS A O 1
ATOM 1512 N N . PRO A 1 191 ? -0.875 14.086 -13.685 1.00 95.25 191 PRO A N 1
ATOM 1513 C CA . PRO A 1 191 ? -1.878 15.137 -13.797 1.00 95.25 191 PRO A CA 1
ATOM 1514 C C . PRO A 1 191 ? -1.247 16.533 -13.750 1.00 95.25 191 PRO A C 1
ATOM 1516 O O . PRO A 1 191 ? -0.186 16.748 -13.147 1.00 95.25 191 PRO A O 1
ATOM 1519 N N . SER A 1 192 ? -1.940 17.493 -14.365 1.00 95.81 192 SER A N 1
ATOM 1520 C CA . SER A 1 192 ? -1.609 18.916 -14.264 1.00 95.81 192 SER A CA 1
ATOM 1521 C C . SER A 1 192 ? -1.683 19.389 -12.811 1.00 95.81 192 SER A C 1
ATOM 1523 O O . SER A 1 192 ? -2.472 18.878 -12.023 1.00 95.81 192 SER A O 1
ATOM 1525 N N . LYS A 1 193 ? -0.906 20.418 -12.450 1.00 93.44 193 LYS A N 1
ATOM 1526 C CA . LYS A 1 193 ? -0.955 21.023 -11.105 1.00 93.44 193 LYS A CA 1
ATOM 1527 C C . LYS A 1 193 ? -2.326 21.618 -10.754 1.00 93.44 193 LYS A C 1
ATOM 1529 O O . LYS A 1 193 ? -2.617 21.762 -9.575 1.00 93.44 193 LYS A O 1
ATOM 1534 N N . ASN A 1 194 ? -3.134 21.953 -11.760 1.00 94.94 194 ASN A N 1
ATOM 1535 C CA . ASN A 1 194 ? -4.472 22.520 -11.574 1.00 94.94 194 ASN A CA 1
ATOM 1536 C C . ASN A 1 194 ? -5.559 21.447 -11.401 1.00 94.94 194 ASN A C 1
ATOM 1538 O O . ASN A 1 194 ? -6.707 21.789 -11.140 1.00 94.94 194 ASN A O 1
ATOM 1542 N N . ASP A 1 195 ? -5.220 20.165 -11.568 1.00 94.44 195 ASP A N 1
ATOM 1543 C CA . ASP A 1 195 ? -6.154 19.070 -11.325 1.00 94.44 195 ASP A CA 1
ATOM 1544 C C . ASP A 1 195 ? -6.462 18.977 -9.813 1.00 94.44 195 ASP A C 1
ATOM 1546 O O . ASP A 1 195 ? -5.514 18.943 -9.010 1.00 94.44 195 ASP A O 1
ATOM 1550 N N . PRO A 1 196 ? -7.744 18.918 -9.395 1.00 94.38 196 PRO A N 1
ATOM 1551 C CA . PRO A 1 196 ? -8.124 18.782 -7.987 1.00 94.38 196 PRO A CA 1
ATOM 1552 C C . PRO A 1 196 ? -7.480 17.579 -7.283 1.00 94.38 196 PRO A C 1
ATOM 1554 O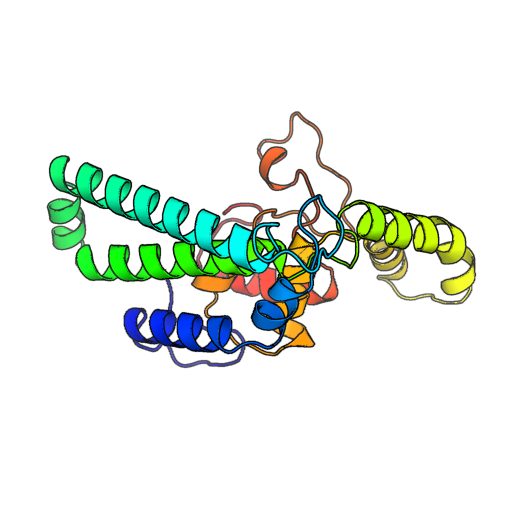 O . PRO A 1 196 ? -7.182 17.641 -6.091 1.00 94.38 196 PRO A O 1
ATOM 1557 N N . LEU A 1 197 ? -7.216 16.498 -8.020 1.00 94.56 197 LEU A N 1
ATOM 1558 C CA . LEU A 1 197 ? -6.602 15.269 -7.521 1.00 94.56 197 LEU A CA 1
ATOM 1559 C C . LEU A 1 197 ? -5.095 15.204 -7.808 1.00 94.56 197 LEU A C 1
ATOM 1561 O O . LEU A 1 197 ? -4.469 14.171 -7.568 1.00 94.56 197 LEU A O 1
ATOM 1565 N N . SER A 1 198 ? -4.470 16.297 -8.260 1.00 95.31 198 SER A N 1
ATOM 1566 C CA . SER A 1 198 ? -3.042 16.344 -8.618 1.00 95.31 198 SER A CA 1
ATOM 1567 C C . SER A 1 198 ? -2.103 15.858 -7.508 1.00 95.31 198 SER A C 1
ATOM 1569 O O . SER A 1 198 ? -1.080 15.225 -7.786 1.00 95.31 198 SER A O 1
ATOM 1571 N N . TYR A 1 199 ? -2.451 16.109 -6.242 1.00 96.06 199 TYR A N 1
ATOM 1572 C CA . TYR A 1 199 ? -1.696 15.620 -5.089 1.00 96.06 199 TYR A CA 1
ATOM 1573 C C . TYR A 1 199 ? -1.783 14.093 -4.944 1.00 96.06 199 TYR A C 1
ATOM 1575 O O . TYR A 1 199 ? -0.753 13.434 -4.774 1.00 96.06 199 TYR A O 1
ATOM 1583 N N . LEU A 1 200 ? -2.989 13.529 -5.056 1.00 96.00 200 LEU A N 1
ATOM 1584 C CA . LEU A 1 200 ? -3.234 12.086 -4.949 1.00 96.00 200 LEU A CA 1
ATOM 1585 C C . LEU A 1 200 ? -2.709 11.326 -6.176 1.00 96.00 200 LEU A C 1
ATOM 1587 O O . LEU A 1 200 ? -2.196 10.217 -6.045 1.00 96.00 200 LEU A O 1
ATOM 1591 N N . GLY A 1 201 ? -2.728 11.954 -7.351 1.00 96.25 201 GLY A N 1
ATOM 1592 C CA . GLY A 1 201 ? -2.164 11.425 -8.593 1.00 96.25 201 GLY A CA 1
ATOM 1593 C C . GLY A 1 201 ? -0.680 11.745 -8.815 1.00 96.25 201 GLY A C 1
ATOM 1594 O O . GLY A 1 201 ? -0.145 11.470 -9.891 1.00 96.25 201 GLY A O 1
ATOM 1595 N N . LYS A 1 202 ? 0.022 12.329 -7.830 1.00 96.44 202 LYS A N 1
ATOM 1596 C CA . LYS A 1 202 ? 1.405 12.824 -7.994 1.00 96.44 202 LYS A CA 1
ATOM 1597 C C . LYS A 1 202 ? 2.371 11.757 -8.520 1.00 96.44 202 LYS A C 1
ATOM 1599 O O . LYS A 1 202 ? 3.256 12.074 -9.320 1.00 96.44 202 LYS A O 1
ATOM 1604 N N . LYS A 1 203 ? 2.214 10.513 -8.073 1.00 97.00 203 LYS A N 1
ATOM 1605 C CA . LYS A 1 203 ? 3.029 9.348 -8.440 1.00 97.00 203 LYS A CA 1
ATOM 1606 C C . LYS A 1 203 ? 2.130 8.162 -8.823 1.00 97.00 203 LYS A C 1
ATOM 1608 O O . LYS A 1 203 ? 0.963 8.184 -8.440 1.00 97.00 203 LYS A O 1
ATOM 1613 N N . PRO A 1 204 ? 2.644 7.156 -9.550 1.00 97.81 204 PRO A N 1
ATOM 1614 C CA . PRO A 1 204 ? 1.948 5.885 -9.721 1.00 97.81 204 PRO A CA 1
ATOM 1615 C C . PRO A 1 204 ? 1.602 5.240 -8.374 1.00 97.81 204 PRO A C 1
ATOM 1617 O O . PRO A 1 204 ? 2.431 5.197 -7.464 1.00 97.81 204 PRO A O 1
ATOM 1620 N N . GLY A 1 205 ? 0.366 4.770 -8.251 1.00 97.69 205 GLY A N 1
ATOM 1621 C CA . GLY A 1 205 ? -0.161 4.111 -7.059 1.00 97.69 205 GLY A CA 1
ATOM 1622 C C . GLY A 1 205 ? -0.455 2.627 -7.238 1.00 97.69 205 GLY A C 1
ATOM 1623 O O . GLY A 1 205 ? -0.466 1.892 -6.257 1.00 97.69 205 GLY A O 1
ATOM 1624 N N . TYR A 1 206 ? -0.683 2.192 -8.476 1.00 98.38 206 TYR A N 1
ATOM 1625 C CA . TYR A 1 206 ? -0.939 0.806 -8.857 1.00 98.38 206 TYR A CA 1
ATOM 1626 C C . TYR A 1 206 ? -0.655 0.607 -10.348 1.00 98.38 206 TYR A C 1
ATOM 1628 O O . TYR A 1 206 ? -0.573 1.576 -11.111 1.00 98.38 206 TYR A O 1
ATOM 1636 N N . TYR A 1 207 ? -0.509 -0.656 -10.735 1.00 98.19 207 TYR A N 1
ATOM 1637 C CA . TYR A 1 207 ? -0.227 -1.087 -12.098 1.00 98.19 207 TYR A CA 1
ATOM 1638 C C . TYR A 1 207 ? -1.482 -1.581 -12.822 1.00 98.19 207 TYR A C 1
ATOM 1640 O O . TYR A 1 207 ? -2.500 -1.867 -12.187 1.00 98.19 207 TYR A O 1
ATOM 1648 N N . LEU A 1 208 ? -1.395 -1.726 -14.143 1.00 96.69 208 LEU A N 1
ATOM 1649 C CA . LEU A 1 208 ? -2.459 -2.206 -15.020 1.00 96.69 208 LEU A CA 1
ATOM 1650 C C . LEU A 1 208 ? -2.947 -3.588 -14.580 1.00 96.69 208 LEU A C 1
ATOM 1652 O O . LEU A 1 208 ? -4.150 -3.815 -14.466 1.00 96.69 208 LEU A O 1
ATOM 1656 N N . ALA A 1 209 ? -2.017 -4.468 -14.204 1.00 95.81 209 ALA A N 1
ATOM 1657 C CA . ALA A 1 209 ? -2.322 -5.797 -13.675 1.00 95.81 209 ALA A CA 1
ATOM 1658 C C . ALA A 1 209 ? -3.168 -5.772 -12.385 1.00 95.81 209 ALA A C 1
ATOM 1660 O O . ALA A 1 209 ? -3.910 -6.711 -12.107 1.00 95.81 209 ALA A O 1
ATOM 1661 N N . GLU A 1 210 ? -3.083 -4.696 -11.601 1.00 97.94 210 GLU A N 1
ATOM 1662 C CA . GLU A 1 210 ? -3.848 -4.503 -10.368 1.00 97.94 210 GLU A CA 1
ATOM 1663 C C . GLU A 1 210 ? -5.056 -3.564 -10.563 1.00 97.94 210 GLU A C 1
ATOM 1665 O O . GLU A 1 210 ? -5.754 -3.246 -9.601 1.00 97.94 210 GLU A O 1
ATOM 1670 N N . GLN A 1 211 ? -5.361 -3.140 -11.794 1.00 96.94 211 GLN A N 1
ATOM 1671 C CA . GLN A 1 211 ? -6.449 -2.196 -12.061 1.00 96.94 211 GLN A CA 1
ATOM 1672 C C . GLN A 1 211 ? -7.813 -2.739 -11.607 1.00 96.94 211 GLN A C 1
ATOM 1674 O O . GLN A 1 211 ? -8.601 -1.992 -11.025 1.00 96.94 211 GLN A O 1
ATOM 1679 N N . GLN A 1 212 ? -8.091 -4.030 -11.828 1.00 97.31 212 GLN A N 1
ATOM 1680 C CA . GLN A 1 212 ? -9.357 -4.632 -11.399 1.00 97.31 212 GLN A CA 1
ATOM 1681 C C . GLN A 1 212 ? -9.486 -4.658 -9.872 1.00 97.31 212 GLN A C 1
ATOM 1683 O O . GLN A 1 212 ? -10.523 -4.269 -9.347 1.00 97.31 212 GLN A O 1
ATOM 1688 N N . LEU A 1 213 ? -8.409 -5.003 -9.155 1.00 97.62 213 LEU A N 1
ATOM 1689 C CA . LEU A 1 213 ? -8.380 -4.953 -7.691 1.00 97.62 213 LEU A CA 1
ATOM 1690 C C . LEU A 1 213 ? -8.754 -3.560 -7.171 1.00 97.62 213 LEU A C 1
ATOM 1692 O O . LEU A 1 213 ? -9.514 -3.442 -6.213 1.00 97.62 213 LEU A O 1
ATOM 1696 N N . ILE A 1 214 ? -8.204 -2.508 -7.783 1.00 97.94 214 ILE A N 1
ATOM 1697 C CA . ILE A 1 214 ? -8.458 -1.128 -7.359 1.00 97.94 214 ILE A CA 1
ATOM 1698 C C . ILE A 1 214 ? -9.886 -0.682 -7.701 1.00 97.94 214 ILE A C 1
ATOM 1700 O O . ILE A 1 214 ? -10.509 0.010 -6.897 1.00 97.94 214 ILE A O 1
ATOM 1704 N N . LYS A 1 215 ? -10.441 -1.113 -8.841 1.00 97.38 215 LYS A N 1
ATOM 1705 C CA . LYS A 1 215 ? -11.861 -0.898 -9.172 1.00 97.38 215 LYS A CA 1
ATOM 1706 C C . LYS A 1 215 ? -12.776 -1.545 -8.130 1.00 97.38 215 LYS A C 1
ATOM 1708 O O . LYS A 1 215 ? -13.653 -0.869 -7.593 1.00 97.38 215 LYS A O 1
ATOM 1713 N N . ASP A 1 216 ? -12.520 -2.808 -7.795 1.00 96.81 216 ASP A N 1
ATOM 1714 C CA . ASP A 1 216 ? -13.290 -3.539 -6.786 1.00 96.81 216 ASP A CA 1
ATOM 1715 C C . ASP A 1 216 ? -13.156 -2.882 -5.409 1.00 96.81 216 ASP A C 1
ATOM 1717 O O . ASP A 1 216 ? -14.138 -2.749 -4.687 1.00 96.81 216 ASP A O 1
ATOM 1721 N N . LEU A 1 217 ? -11.957 -2.408 -5.054 1.00 96.31 217 LEU A N 1
ATOM 1722 C CA . LEU A 1 217 ? -11.711 -1.675 -3.814 1.00 96.31 217 LEU A CA 1
ATOM 1723 C C . LEU A 1 217 ? -12.582 -0.421 -3.719 1.00 96.31 217 LEU A C 1
ATOM 1725 O O . LEU A 1 217 ? -13.225 -0.215 -2.689 1.00 96.31 217 LEU A O 1
ATOM 1729 N N . TYR A 1 218 ? -12.625 0.398 -4.774 1.00 97.12 218 TYR A N 1
ATOM 1730 C CA . TYR A 1 218 ? -13.468 1.595 -4.808 1.00 97.12 218 TYR A CA 1
ATOM 1731 C C . TYR A 1 218 ? -14.950 1.247 -4.683 1.00 97.12 218 TYR A C 1
ATOM 1733 O O . TYR A 1 218 ? -15.658 1.863 -3.888 1.00 97.12 218 TYR A O 1
ATOM 1741 N N . GLN A 1 219 ? -15.404 0.222 -5.407 1.00 96.00 219 GLN A N 1
ATOM 1742 C CA . GLN A 1 219 ? -16.789 -0.233 -5.356 1.00 96.00 219 GLN A CA 1
ATOM 1743 C C . GLN A 1 219 ? -17.166 -0.756 -3.966 1.00 96.00 219 GLN A C 1
ATOM 1745 O O . GLN A 1 219 ? -18.173 -0.339 -3.397 1.00 96.00 219 GLN A O 1
ATOM 1750 N N . VAL A 1 220 ? -16.358 -1.655 -3.402 1.00 94.75 220 VAL A N 1
ATOM 1751 C CA . VAL A 1 220 ? -16.615 -2.266 -2.097 1.00 94.75 220 VAL A CA 1
ATOM 1752 C C . VAL A 1 220 ? -16.589 -1.205 -1.012 1.00 94.75 220 VAL A C 1
ATOM 1754 O O . VAL A 1 220 ? -17.482 -1.191 -0.176 1.00 94.75 220 VAL A O 1
ATOM 1757 N N . LEU A 1 221 ? -15.610 -0.304 -1.005 1.00 94.25 221 LEU A N 1
ATOM 1758 C CA . LEU A 1 221 ? -15.498 0.717 0.037 1.00 94.25 221 LEU A CA 1
ATOM 1759 C C . LEU A 1 221 ? -16.382 1.945 -0.197 1.00 94.25 221 LEU A C 1
ATOM 1761 O O . LEU A 1 221 ? -16.361 2.839 0.645 1.00 94.25 221 LEU A O 1
ATOM 1765 N N . GLU A 1 222 ? -17.153 1.975 -1.288 1.00 96.00 222 GLU A N 1
ATOM 1766 C CA . GLU A 1 222 ? -18.006 3.109 -1.676 1.00 96.00 222 GLU A CA 1
ATOM 1767 C C . GLU A 1 222 ? -17.207 4.421 -1.773 1.00 96.00 222 GLU A C 1
ATOM 1769 O O . GLU A 1 222 ? -17.669 5.502 -1.412 1.00 96.00 222 GLU A O 1
ATOM 1774 N N . LEU A 1 223 ? -15.969 4.316 -2.258 1.00 94.56 223 LEU A N 1
ATOM 1775 C CA . LEU A 1 223 ? -15.051 5.436 -2.411 1.00 94.56 223 LEU A CA 1
ATOM 1776 C C . LEU A 1 223 ? -15.102 5.964 -3.852 1.00 94.56 223 LEU A C 1
ATOM 1778 O O . LEU A 1 223 ? -15.012 5.171 -4.795 1.00 94.56 223 LEU A O 1
ATOM 1782 N N . PRO A 1 224 ? -15.179 7.291 -4.061 1.00 94.94 224 PRO A N 1
ATOM 1783 C CA . PRO A 1 224 ? -15.067 7.861 -5.396 1.00 94.94 224 PRO A CA 1
ATOM 1784 C C . PRO A 1 224 ? -13.708 7.531 -6.025 1.00 94.94 224 PRO A C 1
ATOM 1786 O O . PRO A 1 224 ? -12.667 7.586 -5.362 1.00 94.94 224 PRO A O 1
ATOM 1789 N N . GLN A 1 225 ? -13.694 7.234 -7.326 1.00 92.50 225 GLN A N 1
ATOM 1790 C CA . GLN A 1 225 ? -12.454 6.928 -8.039 1.00 92.50 225 GLN A CA 1
ATOM 1791 C C . GLN A 1 225 ? -11.433 8.067 -7.874 1.00 92.50 225 GLN A C 1
ATOM 1793 O O . GLN A 1 225 ? -11.774 9.251 -7.917 1.00 92.50 225 GLN A O 1
ATOM 1798 N N . GLY A 1 226 ? -10.168 7.707 -7.650 1.00 91.88 226 GLY A N 1
ATOM 1799 C CA . GLY A 1 226 ? -9.085 8.674 -7.472 1.00 91.88 226 GLY A CA 1
ATOM 1800 C C . GLY A 1 226 ? -8.957 9.253 -6.057 1.00 91.88 226 GLY A C 1
ATOM 1801 O O . GLY A 1 226 ? -7.965 9.934 -5.790 1.00 91.88 226 GLY A O 1
ATOM 1802 N N . HIS A 1 227 ? -9.897 8.962 -5.151 1.00 92.38 227 HIS A N 1
ATOM 1803 C CA . HIS A 1 227 ? -9.884 9.436 -3.763 1.00 92.38 227 HIS A CA 1
ATOM 1804 C C . HIS A 1 227 ? -9.298 8.382 -2.811 1.00 92.38 227 HIS A C 1
ATOM 1806 O O . HIS A 1 227 ? -9.104 7.225 -3.193 1.00 92.38 227 HIS A O 1
ATOM 1812 N N . ARG A 1 228 ? -8.967 8.799 -1.586 1.00 84.75 228 ARG A N 1
ATOM 1813 C CA . ARG A 1 228 ? -8.536 7.939 -0.478 1.00 84.75 228 ARG A CA 1
ATOM 1814 C C . ARG A 1 228 ? -8.958 8.546 0.853 1.00 84.75 228 ARG A C 1
ATOM 1816 O O . ARG A 1 228 ? -9.010 9.797 0.902 1.00 84.75 228 ARG A O 1
#

InterPro domains:
  IPR003607 HD/PDEase domain [SM00471] (48-192)
  IPR003607 HD/PDEase domain [cd00077] (50-150)
  IPR006261 dGTP triphosphohydrolase [TIGR01353] (19-221)
  IPR006674 HD domain [PF01966] (52-130)
  IPR006674 HD domain [PS51831] (52-192)
  IPR050135 Deoxyguanosinetriphosphate triphosphohydrolase-like [PTHR11373] (16-132)

Secondary structure (DSSP, 8-state):
----BTTB-S---HHHHHHHHHHHHHT-HHHHHGGGSBSSS---S-TTSPBHHHHHHHHHHHHHHHHHHHHHHHHHTTHHHHHHHTT--HHHHHHHHHHHHHHHHHHTTTTPPTTTHHHHHHHHHHHHHHHHHHTTT---TTHHHHHHHHTT--HHHHHHHIIIIIS-----HHHHHHH----EETTSPPPPTTSTTTTTTSSEEE-GGGHHHHHHHHHHHTPPTT--

Organism: NCBI:txid190892

Radius of gyration: 19.32 Å; chains: 1; bounding box: 54×37×56 Å

Foldseek 3Di:
DFLDWPPDPDGDDLLVLLVLLLVLQVPDPLLVCQQCAADVDHPDPDPVHDGSNNQLQVQLVVLLVVLVVVLVVCVVVCVCVVCVVVVDRSVSVSSSSSSLSSSLSSLLQSQADHPGPVVLQVQLVVLVVCLCVVCVPPPDPCSLLVSQLSNQDDSQQSSLCCCPPVRNSRHHLSSSVSSQQAQAESSDDQDDPPDPLNNRSVGHRHYPVCVVVVVVSCVVVVHPRGGD

Sequence (228 aa):
MKADRPYSRHAGNWVIAAESDRGRIINSAAVRRLQQKTQVFPLERNAAVRSRLTHSLEVQQNGRYITREIGERLKQGGHFETLTEQGFSPHELFRVMESCVEMACIMHDIGNPPFGHFGEAAISSWFATHNDELFANFDEPDA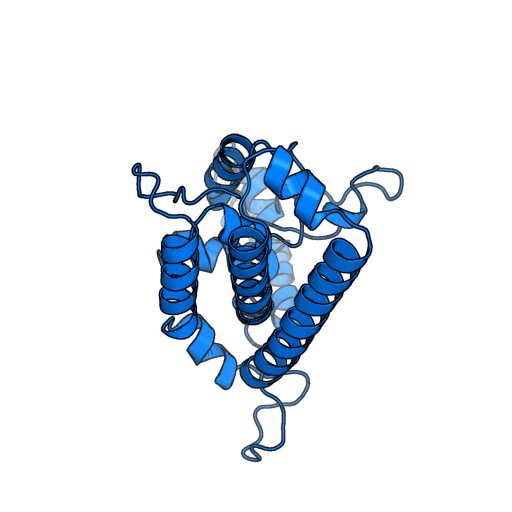ADIKNELQSFEGNAQAIRLIHSLMGLNLTYTQIAAVLKYTRLASQPKPSKNDPLSYLGKKPGYYLAEQQLIKDLYQVLELPQGHR